Protein 1XZZ (pdb70)

Radius of gyration: 17.48 Å; Cα contacts (8 Å, |Δi|>4): 536; chains: 1; bounding box: 50×35×44 Å

InterPro domains:
  IPR000493 Inositol 1,4,5-trisphosphate receptor [PR00779] (51-74)
  IPR000493 Inositol 1,4,5-trisphosphate receptor [PR00779] (130-149)
  IPR000493 Inositol 1,4,5-trisphosphate receptor [PR00779] (235-255)
  IPR000493 Inositol 1,4,5-trisphosphate receptor [PR00779] (289-313)
  IPR000493 Inositol 1,4,5-trisphosphate receptor [PR00779] (424-449)
  IPR000493 Inositol 1,4,5-trisphosphate receptor [PR00779] (554-576)
  IPR000493 Inositol 1,4,5-trisphosphate receptor [PR00779] (586-610)
  IPR000493 Inositol 1,4,5-trisphosphate receptor [PR00779] (773-794)
  IPR000493 Inositol 1,4,5-trisphosphate receptor [PR00779] (864-889)
  IPR000699 RIH domain [PF01365] (474-670)
  IPR000699 RIH domain [PF01365] (1194-1342)
  IPR005821 Ion transport domain [PF00520] (2354-2599)
  IPR013662 RyR/IP3R Homology associated domain [PF08454] (1962-2068)
  IPR014821 Inositol 1,4,5-trisphosphate/ryanodine receptor [PF08709] (5-229)
  IPR015925 Ryanodine/Inositol 1,4,5-trisphosphate receptor [PTHR45816] (5-2732)
  IPR016093 MIR motif [PF02815] (233-432)
  IPR016093 MIR motif [PS50919] (112-166)
  IPR016093 MIR motif [PS50919] (231-287)
  IPR016093 MIR motif [PS50919] (379-435)
  IPR016093 MIR motif [SM00472] (112-166)

Secondary structure (DSSP, 8-state):
-B-BTT-EEEEEEESSS-EEEEES-SS--BEEE-GGG--SSS--S-GGGG-EEEE-PPP-HHHHHHHH-----HHHHHHHHHHHHHHHHHHHHHHHHTTTPBPBTT-EEEEEETTTTEEEEEEEEEE-SSSTTSEEEEEESS--GGG-EEEEESSTTS-TTSBPBTT-EEEEEESSS-SPEEEEEEE-SSSSS-EEEEESS---EEEEEEEE-TT-

GO terms:
  GO:0005515 protein binding (F, IPI)
  GO:0070679 inositol 1,4,5 trisphosphate binding (F, IDA)
  GO:0005220 inositol 1,4,5-trisphosphate-gated calcium channel activity (F, IDA)
  GO:0005783 endoplasmic reticulum (C, IDA)
  GO:0005789 endoplasmic reticulum membrane (C, IDA)
  GO:0042045 epithelial fluid transport (P, IDA)
  GO:0043065 positive regulation of apoptotic process (P, IDA)
  GO:0035091 phosphatidylinositol binding (F, IDA)
  GO:0042803 protein homodimerization activity (F, IDA)
  GO:0015278 intracellularly gated calcium channel activity (F, IDA)
  GO:0051289 protein homotetramerization (P, IDA)
  GO:0051480 regulation of cytosolic calcium ion concentration (P, IDA)
  GO:0007338 single fertilization (P, IDA)
  GO:0005220 inositol 1,4,5-trisphosphate-gated calcium channel activity (F, IMP)
  GO:0051209 release of sequestered calcium ion into cytosol (P, IMP)
  GO:0070059 intrinsic apoptotic signaling pathway in response to endoplasmic reticulum stress (P, IMP)
  GO:0005635 nuclear envelope (C, IDA)
  GO:0005637 nuclear inner membrane (C, IDA)
  GO:0005730 nucleolus (C, IDA)
  GO:0005737 cytoplasm (C, IDA)

CATH classification: 2.80.10.50

Structure (mmCIF, N/CA/C/O backbone):
data_1XZZ
#
_entry.id   1XZZ
#
_cell.length_a   147.300
_cell.length_b   147.300
_cell.length_c   65.000
_cell.angle_alpha   90.00
_cell.angle_beta   90.00
_cell.angle_gamma   120.00
#
_symmetry.space_group_name_H-M   'H 3 2'
#
loop_
_entity.id
_entity.type
_entity.pdbx_description
1 polymer 'Inositol 1,4,5-trisphosphate receptor type 1'
2 non-polymer GLYCEROL
3 water water
#
loop_
_atom_site.group_PDB
_atom_site.id
_atom_site.type_symbol
_atom_site.label_atom_id
_atom_site.label_alt_id
_atom_site.label_comp_id
_atom_site.label_asym_id
_atom_site.label_entity_id
_atom_site.label_seq_id
_atom_site.pdbx_PDB_ins_code
_atom_site.Cartn_x
_atom_site.Cartn_y
_atom_site.Cartn_z
_atom_site.occupancy
_atom_site.B_iso_or_equiv
_atom_site.auth_seq_id
_atom_site.auth_comp_id
_atom_site.auth_asym_id
_atom_site.auth_atom_id
_atom_site.pdbx_PDB_model_num
ATOM 1 N N . SER A 1 22 ? 145.171 47.102 3.893 1.00 44.43 7 SER A N 1
ATOM 2 C CA . SER A 1 22 ? 145.112 46.976 5.378 1.00 38.72 7 SER A CA 1
ATOM 3 C C . SER A 1 22 ? 144.860 48.360 5.968 1.00 32.76 7 SER A C 1
ATOM 4 O O . SER A 1 22 ? 145.783 49.158 6.143 1.00 25.40 7 SER A O 1
ATOM 7 N N . PHE A 1 23 ? 143.599 48.638 6.265 1.00 27.97 8 PHE A N 1
ATOM 8 C CA . PHE A 1 23 ? 143.221 49.949 6.798 1.00 23.78 8 PHE A CA 1
ATOM 9 C C . PHE A 1 23 ? 142.925 49.932 8.279 1.00 28.34 8 PHE A C 1
ATOM 10 O O . PHE A 1 23 ? 142.693 48.868 8.865 1.00 25.86 8 PHE A O 1
ATOM 18 N N . LEU A 1 24 ? 142.962 51.118 8.888 1.00 23.15 9 LEU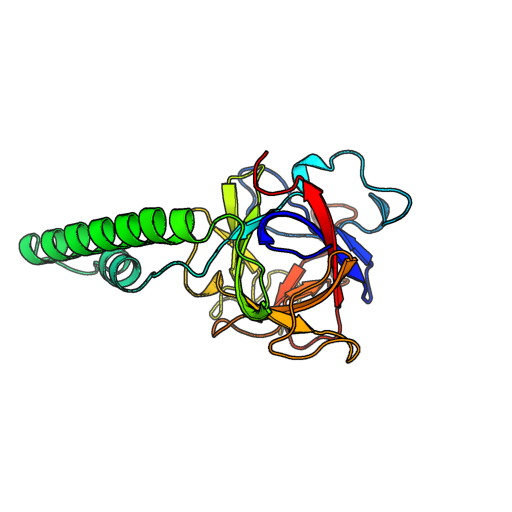 A N 1
ATOM 19 C CA . LEU A 1 24 ? 142.672 51.267 10.309 1.00 21.52 9 LEU A CA 1
ATOM 20 C C . LEU A 1 24 ? 141.165 51.520 10.471 1.00 24.94 9 LEU A C 1
ATOM 21 O O . LEU A 1 24 ? 140.583 52.298 9.726 1.00 22.46 9 LEU A O 1
ATOM 26 N N . HIS A 1 25 ? 140.553 50.867 11.456 1.00 20.42 10 HIS A N 1
ATOM 27 C CA . HIS A 1 25 ? 139.114 50.983 11.708 1.00 23.50 10 HIS A CA 1
ATOM 28 C C . HIS A 1 25 ? 138.838 51.368 13.143 1.00 20.97 10 HIS A C 1
ATOM 29 O O . HIS A 1 25 ? 139.654 51.136 14.029 1.00 23.64 10 HIS A O 1
ATOM 36 N N . ILE A 1 26 ? 137.648 51.925 13.361 1.00 22.24 11 ILE A N 1
ATOM 37 C CA . ILE A 1 26 ? 137.190 52.267 14.693 1.00 21.48 11 ILE A CA 1
ATOM 38 C C . ILE A 1 26 ? 137.066 50.894 15.362 1.00 22.52 11 ILE A C 1
ATOM 39 O O . ILE A 1 26 ? 136.501 49.964 14.776 1.00 23.26 11 ILE A O 1
ATOM 44 N N . GLY A 1 27 ? 137.627 50.770 16.557 1.00 21.91 12 GLY A N 1
ATOM 45 C CA . GLY A 1 27 ? 137.564 49.502 17.258 1.00 22.61 12 GLY A CA 1
ATOM 46 C C . GLY A 1 27 ? 138.838 48.687 17.149 1.00 27.59 12 GLY A C 1
ATOM 47 O O . GLY A 1 27 ? 139.023 47.742 17.913 1.00 25.98 12 GLY A O 1
ATOM 48 N N . ASP A 1 28 ? 139.700 49.013 16.185 1.00 23.46 13 ASP A N 1
ATOM 49 C CA . ASP A 1 28 ? 140.957 48.294 16.062 1.00 23.86 13 ASP A CA 1
ATOM 50 C C . ASP A 1 28 ? 141.797 48.648 17.287 1.00 28.59 13 ASP A C 1
ATOM 51 O O . ASP A 1 28 ? 141.634 49.725 17.884 1.00 25.38 13 ASP A O 1
ATOM 56 N N . ILE A 1 29 ? 142.674 47.722 17.672 1.00 21.67 14 ILE A N 1
ATOM 57 C CA . ILE A 1 29 ? 143.573 47.890 18.810 1.00 17.62 14 ILE A CA 1
ATOM 58 C C . ILE A 1 29 ? 145.011 47.977 18.281 1.00 25.07 14 ILE A C 1
ATOM 59 O O . ILE A 1 29 ? 145.494 47.074 17.594 1.00 28.84 14 ILE A O 1
ATOM 64 N N . CYS A 1 30 ? 145.675 49.090 18.580 1.00 25.32 15 CYS A N 1
ATOM 65 C CA . CYS A 1 30 ? 147.036 49.335 18.103 1.00 23.22 15 CYS A CA 1
ATOM 66 C C . CYS A 1 30 ? 147.953 49.881 19.173 1.00 23.08 15 CYS A C 1
ATOM 67 O O . CYS A 1 30 ? 147.530 50.177 20.282 1.00 27.18 15 CYS A O 1
ATOM 70 N N . SER A 1 31 ? 149.227 50.012 18.805 1.00 21.79 16 SER A N 1
ATOM 71 C CA . SER A 1 31 ? 150.224 50.609 19.665 1.00 26.25 16 SER A CA 1
ATOM 72 C C . SER A 1 31 ? 150.657 51.823 18.835 1.00 22.22 16 SER A C 1
ATOM 73 O O . SER A 1 31 ? 150.458 51.839 17.619 1.00 23.73 16 SER A O 1
ATOM 76 N N . LEU A 1 32 ? 151.225 52.828 19.486 1.00 20.94 17 LEU A N 1
ATOM 77 C CA . LEU A 1 32 ? 151.633 54.051 18.807 1.00 23.09 17 LEU A CA 1
ATOM 78 C C . LEU A 1 32 ? 153.125 54.252 19.007 1.00 18.95 17 LEU A C 1
ATOM 79 O O . LEU A 1 32 ? 153.581 54.530 20.111 1.00 25.10 17 LEU A O 1
ATOM 84 N N . TYR A 1 33 ? 153.873 54.139 17.919 1.00 22.60 18 TYR A N 1
ATOM 85 C CA . TYR A 1 33 ? 155.313 54.251 18.013 1.00 22.98 18 TYR A CA 1
ATOM 86 C C . TYR A 1 33 ? 155.806 55.628 17.615 1.00 23.54 18 TYR A C 1
ATOM 87 O O . TYR A 1 33 ? 155.689 56.036 16.455 1.00 25.04 18 TYR A O 1
ATOM 96 N N . ALA A 1 34 ? 156.368 56.341 18.585 1.00 21.92 19 ALA A N 1
ATOM 97 C CA . ALA A 1 34 ? 156.876 57.675 18.323 1.00 24.61 19 ALA A CA 1
ATOM 98 C C . ALA A 1 34 ? 158.231 57.642 17.658 1.00 32.25 19 ALA A C 1
ATOM 99 O O . ALA A 1 34 ? 159.096 56.830 18.006 1.00 28.46 19 ALA A O 1
ATOM 101 N N . GLU A 1 35 ? 158.397 58.516 16.675 1.00 29.39 20 GLU A N 1
ATOM 102 C CA . GLU A 1 35 ? 159.670 58.676 16.014 1.00 33.23 20 GLU A CA 1
ATOM 103 C C . GLU A 1 35 ? 159.932 60.175 16.094 1.00 30.58 20 GLU A C 1
ATOM 104 O O . GLU A 1 35 ? 159.222 60.998 15.508 1.00 31.28 20 GLU A O 1
ATOM 110 N N . GLY A 1 36 ? 160.912 60.525 16.915 1.00 37.64 21 GLY A N 1
ATOM 111 C CA . GLY A 1 36 ? 161.259 61.918 17.108 1.00 38.80 21 GLY A CA 1
ATOM 112 C C . GLY A 1 36 ? 162.644 62.003 17.708 1.00 35.79 21 GLY A C 1
ATOM 113 O O . GLY A 1 36 ? 163.510 61.204 17.366 1.00 37.98 21 GLY A O 1
ATOM 114 N N . SER A 1 37 ? 162.860 62.974 18.586 1.00 42.52 22 SER A N 1
ATOM 115 C CA . SER A 1 37 ? 164.159 63.108 19.230 1.00 48.18 22 SER A CA 1
ATOM 116 C C . SER A 1 37 ? 164.326 61.855 20.085 1.00 51.79 22 SER A C 1
ATOM 117 O O . SER A 1 37 ? 165.442 61.407 20.353 1.00 50.89 22 SER A O 1
ATOM 120 N N . THR A 1 38 ? 163.189 61.297 20.496 1.00 45.02 23 THR A N 1
ATOM 121 C CA . THR A 1 38 ? 163.133 60.074 21.291 1.00 44.22 23 THR A CA 1
ATOM 122 C C . THR A 1 38 ? 162.147 59.156 20.585 1.00 39.13 23 THR A C 1
ATOM 123 O O . THR A 1 38 ? 161.049 59.590 20.221 1.00 45.87 23 THR A O 1
ATOM 127 N N . ASN A 1 39 ? 162.540 57.903 20.369 1.00 37.11 24 ASN A N 1
ATOM 128 C CA . ASN A 1 39 ? 161.673 56.929 19.704 1.00 30.63 24 ASN A CA 1
ATOM 129 C C . ASN A 1 39 ? 161.149 55.925 20.731 1.00 37.83 24 ASN A C 1
ATOM 130 O O . ASN A 1 39 ? 161.843 55.602 21.701 1.00 42.54 24 ASN A O 1
ATOM 135 N N . GLY A 1 40 ? 159.935 55.426 20.518 1.00 28.20 25 GLY A N 1
ATOM 136 C CA . GLY A 1 40 ? 159.380 54.451 21.444 1.00 28.47 25 GLY A CA 1
ATOM 137 C C . GLY A 1 40 ? 157.865 54.432 21.464 1.00 29.82 25 GLY A C 1
ATOM 138 O O . GLY A 1 40 ? 157.223 55.336 20.935 1.00 29.20 25 GLY A O 1
ATOM 139 N N . PHE A 1 41 ? 157.287 53.400 22.066 1.00 27.36 26 PHE A N 1
ATOM 140 C CA . PHE A 1 41 ? 155.827 53.302 22.137 1.00 31.67 26 PHE A CA 1
ATOM 141 C C . PHE A 1 41 ? 155.274 54.078 23.323 1.00 33.29 26 PHE A C 1
ATOM 142 O O . PHE A 1 41 ? 155.915 54.159 24.372 1.00 31.29 26 PHE A O 1
ATOM 150 N N . ILE A 1 42 ? 154.089 54.663 23.167 1.00 27.30 27 ILE A N 1
ATOM 151 C CA . ILE A 1 42 ? 153.484 55.366 24.289 1.00 30.81 27 ILE A CA 1
ATOM 152 C C . ILE A 1 42 ? 153.074 54.291 25.276 1.00 34.05 27 ILE A C 1
ATOM 153 O O . ILE A 1 42 ? 152.510 53.263 24.890 1.00 32.53 27 ILE A O 1
ATOM 158 N N . SER A 1 43 ? 153.366 54.524 26.550 1.00 35.59 28 SER A N 1
ATOM 159 C CA . SER A 1 43 ? 153.002 53.584 27.600 1.00 28.74 28 SER A CA 1
ATOM 160 C C . SER A 1 43 ? 152.676 54.397 28.845 1.00 32.73 28 SER A C 1
ATOM 161 O O . SER A 1 43 ? 152.717 55.630 28.819 1.00 29.75 28 SER A O 1
ATOM 164 N N . THR A 1 44 ? 152.374 53.713 29.938 1.00 33.49 29 THR A N 1
ATOM 165 C CA . THR A 1 44 ? 151.997 54.397 31.166 1.00 35.99 29 THR A CA 1
ATOM 166 C C . THR A 1 44 ? 152.794 53.943 32.384 1.00 43.66 29 THR A C 1
ATOM 167 O O . THR A 1 44 ? 153.660 53.077 32.283 1.00 40.90 29 THR A O 1
ATOM 171 N N . LEU A 1 45 ? 152.476 54.526 33.538 1.00 46.56 30 LEU A N 1
ATOM 172 C CA . LEU A 1 45 ? 153.168 54.193 34.778 1.00 49.76 30 LEU A CA 1
ATOM 173 C C . LEU A 1 45 ? 152.241 53.695 35.883 1.00 51.65 30 LEU A C 1
ATOM 174 O O . LEU A 1 45 ? 152.319 54.169 37.016 1.00 55.05 30 LEU A O 1
ATOM 179 N N . GLY A 1 46 ? 151.367 52.749 35.569 1.00 54.32 31 GLY A N 1
ATOM 180 C CA . GLY A 1 46 ? 150.472 52.241 36.595 1.00 60.68 31 GLY A CA 1
ATOM 181 C C . GLY A 1 46 ? 149.020 52.639 36.421 1.00 61.43 31 GLY A C 1
ATOM 182 O O . GLY A 1 46 ? 148.688 53.488 35.590 1.00 62.75 31 GLY A O 1
ATOM 183 N N . LEU A 1 47 ? 148.154 52.026 37.222 1.00 58.55 32 LEU A N 1
ATOM 184 C CA . LEU A 1 47 ? 146.722 52.286 37.158 1.00 57.87 32 LEU A CA 1
ATOM 185 C C . LEU A 1 47 ? 146.283 53.563 37.858 1.00 54.82 32 LEU A C 1
ATOM 186 O O . LEU A 1 47 ? 145.149 54.006 37.684 1.00 57.23 32 LEU A O 1
ATOM 191 N N . VAL A 1 48 ? 147.171 54.156 38.647 1.00 53.94 33 VAL A N 1
ATOM 192 C CA . VAL A 1 48 ? 146.825 55.377 39.363 1.00 51.98 33 VAL A CA 1
ATOM 193 C C . VAL A 1 48 ? 147.511 56.604 38.776 1.00 49.60 33 VAL A C 1
ATOM 194 O O . VAL A 1 48 ? 146.913 57.676 38.666 1.00 55.75 33 VAL A O 1
ATOM 198 N N . ASP A 1 49 ? 148.772 56.436 38.404 1.00 38.75 34 ASP A N 1
ATOM 199 C CA . ASP A 1 49 ? 149.563 57.512 37.819 1.00 43.32 34 ASP A CA 1
ATOM 200 C C . ASP A 1 49 ? 148.996 57.834 36.432 1.00 43.39 34 ASP A C 1
ATOM 201 O O . ASP A 1 49 ? 148.939 56.961 35.568 1.00 45.19 34 ASP A O 1
ATOM 206 N N . ASP A 1 50 ? 148.584 59.082 36.224 1.00 40.64 35 ASP A N 1
ATOM 207 C CA . ASP A 1 50 ? 147.996 59.483 34.945 1.00 44.65 35 ASP A CA 1
ATOM 208 C C . ASP A 1 50 ? 148.970 60.006 33.888 1.00 43.12 35 ASP A C 1
ATOM 209 O O . ASP A 1 50 ? 148.538 60.555 32.869 1.00 37.22 35 ASP A O 1
ATOM 214 N N . ARG A 1 51 ? 150.267 59.825 34.118 1.00 36.90 36 ARG A N 1
ATOM 215 C CA . ARG A 1 51 ? 151.291 60.294 33.185 1.00 34.52 36 ARG A CA 1
ATOM 216 C C . ARG A 1 51 ? 151.533 59.350 32.013 1.00 33.98 36 ARG A C 1
ATOM 217 O O . ARG A 1 51 ? 151.502 58.125 32.161 1.00 31.13 36 ARG A O 1
ATOM 225 N N . CYS A 1 52 ? 151.771 59.933 30.843 1.00 32.62 37 CYS A N 1
ATOM 226 C CA . CYS A 1 52 ? 152.052 59.150 29.650 1.00 30.53 37 CYS A CA 1
ATOM 227 C C . CYS A 1 52 ? 153.500 59.371 29.283 1.00 26.09 37 CYS A C 1
ATOM 228 O O . CYS A 1 52 ? 153.996 60.493 29.354 1.00 29.16 37 CYS A O 1
ATOM 231 N N . VAL A 1 53 ? 154.166 58.300 28.881 1.00 28.88 38 VAL A N 1
ATOM 232 C CA . VAL A 1 53 ? 155.576 58.380 28.535 1.00 31.26 38 VAL A CA 1
ATOM 233 C C . VAL A 1 53 ? 155.932 57.488 27.359 1.00 28.21 38 VAL A C 1
ATOM 234 O O . VAL A 1 53 ? 155.105 56.742 26.842 1.00 31.56 38 VAL A O 1
ATOM 238 N N . VAL A 1 54 ? 157.195 57.589 26.964 1.00 30.03 39 VAL A N 1
ATOM 239 C CA . VAL A 1 54 ? 157.769 56.757 25.930 1.00 25.19 39 VAL A CA 1
ATOM 240 C C . VAL A 1 54 ? 159.093 56.298 26.546 1.00 30.40 39 VAL A C 1
ATOM 241 O O . VAL A 1 54 ? 159.816 57.107 27.113 1.00 29.50 39 VAL A O 1
ATOM 245 N N . GLN A 1 55 ? 159.368 54.999 26.482 1.00 37.19 40 GLN A N 1
ATOM 246 C CA . GLN A 1 55 ? 160.616 54.438 27.011 1.00 38.86 40 GLN A CA 1
ATOM 247 C C . GLN A 1 55 ? 161.428 53.942 25.820 1.00 31.53 40 GLN A C 1
ATOM 248 O O . GLN A 1 55 ? 161.215 52.833 25.336 1.00 41.24 40 GLN A O 1
ATOM 254 N N . PRO A 1 56 ? 162.374 54.759 25.331 1.00 35.35 41 PRO A N 1
ATOM 255 C CA . PRO A 1 56 ? 163.197 54.376 24.179 1.00 38.69 41 PRO A CA 1
ATOM 256 C C . PRO A 1 56 ? 163.969 53.056 24.271 1.00 44.15 41 PRO A C 1
ATOM 257 O O . PRO A 1 56 ? 164.032 52.300 23.297 1.00 47.84 41 PRO A O 1
ATOM 261 N N . GLU A 1 57 ? 164.541 52.771 25.434 1.00 46.76 42 GLU A N 1
ATOM 262 C CA . GLU A 1 57 ? 165.313 51.544 25.617 1.00 52.88 42 GLU A CA 1
ATOM 263 C C . GLU A 1 57 ? 164.455 50.304 25.861 1.00 54.91 42 GLU A C 1
ATOM 264 O O . GLU A 1 57 ? 164.920 49.175 25.687 1.00 54.50 42 GLU A O 1
ATOM 270 N N . ALA A 1 58 ? 163.205 50.513 26.259 1.00 54.46 43 ALA A N 1
ATOM 271 C CA . ALA A 1 58 ? 162.295 49.407 26.528 1.00 52.18 43 ALA A CA 1
ATOM 272 C C . ALA A 1 58 ? 162.059 48.568 25.275 1.00 54.77 43 ALA A C 1
ATOM 273 O O . ALA A 1 58 ? 161.796 47.364 25.359 1.00 53.03 43 ALA A O 1
ATOM 275 N N . GLY A 1 59 ? 162.153 49.209 24.114 1.00 49.14 44 GLY A N 1
ATOM 276 C CA . GLY A 1 59 ? 161.944 48.498 22.867 1.00 46.44 44 GLY A CA 1
ATOM 277 C C . GLY A 1 59 ? 161.610 49.397 21.691 1.00 47.65 44 GLY A C 1
ATOM 278 O O . GLY A 1 59 ? 161.329 50.583 21.854 1.00 43.81 44 GLY A O 1
ATOM 279 N N . ASP A 1 60 ? 161.652 48.821 20.496 1.00 50.41 45 ASP A N 1
ATOM 280 C CA . ASP A 1 60 ? 161.343 49.557 19.281 1.00 46.93 45 ASP A CA 1
ATOM 281 C C . ASP A 1 60 ? 160.502 48.699 18.347 1.00 46.08 45 ASP A C 1
ATOM 282 O O . ASP A 1 60 ? 159.942 47.678 18.761 1.00 44.66 45 ASP A O 1
ATOM 287 N N . LEU A 1 61 ? 160.406 49.117 17.088 1.00 46.48 46 LEU A N 1
ATOM 288 C CA . LEU A 1 61 ? 159.614 48.394 16.104 1.00 43.94 46 LEU A CA 1
ATOM 289 C C . LEU A 1 61 ? 160.073 46.959 15.875 1.00 47.09 46 LEU A C 1
ATOM 290 O O . LEU A 1 61 ? 159.247 46.055 15.745 1.00 48.56 46 LEU A O 1
ATOM 295 N N . ASN A 1 62 ? 161.385 46.748 15.827 1.00 48.05 47 ASN A N 1
ATOM 296 C CA . ASN A 1 62 ? 161.920 45.411 15.595 1.00 49.89 47 ASN A CA 1
ATOM 297 C C . ASN A 1 62 ? 162.062 44.629 16.892 1.00 51.43 47 ASN A C 1
ATOM 298 O O . ASN A 1 62 ? 162.072 43.395 16.886 1.00 49.58 47 ASN A O 1
ATOM 303 N N . ASN A 1 63 ? 162.162 45.357 17.998 1.00 48.14 48 ASN A N 1
ATOM 304 C CA . ASN A 1 63 ? 162.333 44.753 19.314 1.00 53.58 48 ASN A CA 1
ATOM 305 C C . ASN A 1 63 ? 161.340 45.366 20.306 1.00 48.85 48 ASN A C 1
ATOM 306 O O . ASN A 1 63 ? 161.724 46.144 21.180 1.00 53.43 48 ASN A O 1
ATOM 311 N N . PRO A 1 64 ? 160.050 45.018 20.184 1.00 52.10 49 PRO A N 1
ATOM 312 C CA . PRO A 1 64 ? 159.004 45.541 21.074 1.00 55.01 49 PRO A CA 1
ATOM 313 C C . PRO A 1 64 ? 159.239 45.263 22.565 1.00 57.33 49 PRO A C 1
ATOM 314 O O . PRO A 1 64 ? 159.769 44.213 22.934 1.00 57.67 49 PRO A O 1
ATOM 318 N N . PRO A 1 65 ? 158.841 46.209 23.438 1.00 58.61 50 PRO A N 1
ATOM 319 C CA . PRO A 1 65 ? 159.003 46.090 24.893 1.00 54.02 50 PRO A CA 1
ATOM 320 C C . PRO A 1 65 ? 158.339 44.856 25.490 1.00 54.55 50 PRO A C 1
ATOM 321 O O . PRO A 1 65 ? 157.418 44.285 24.904 1.00 44.32 50 PRO A O 1
ATOM 325 N N . LYS A 1 66 ? 158.813 44.456 26.666 1.00 51.51 51 LYS A N 1
ATOM 326 C CA . LYS A 1 66 ? 158.277 43.283 27.341 1.00 53.05 51 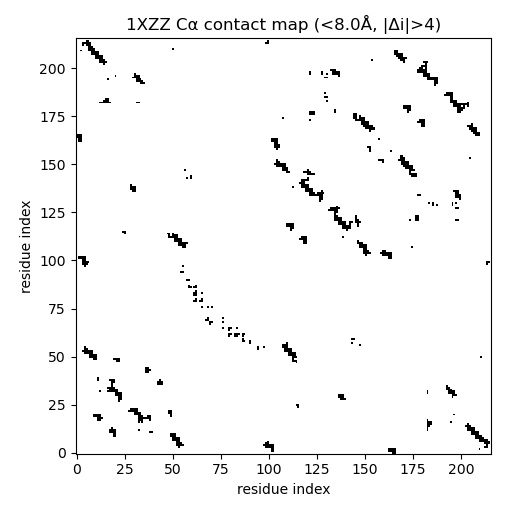LYS A CA 1
ATOM 327 C C . LYS A 1 66 ? 156.817 43.460 27.756 1.00 50.28 51 LYS A C 1
ATOM 328 O O . LYS A 1 66 ? 155.989 42.584 27.509 1.00 56.17 51 LYS A O 1
ATOM 334 N N . LYS A 1 67 ? 156.496 44.589 28.379 1.00 52.99 52 LYS A N 1
ATOM 335 C CA . LYS A 1 67 ? 155.121 44.839 28.808 1.00 49.75 52 LYS A CA 1
ATOM 336 C C . LYS A 1 67 ? 154.307 45.511 27.698 1.00 42.35 52 LYS A C 1
ATOM 337 O O . LYS A 1 67 ? 153.886 46.662 27.838 1.00 42.60 52 LYS A O 1
ATOM 343 N N . PHE A 1 68 ? 154.065 44.787 26.608 1.00 40.35 53 PHE A N 1
ATOM 344 C CA . PHE A 1 68 ? 153.324 45.357 25.490 1.00 40.00 53 PHE A CA 1
ATOM 345 C C . PHE A 1 68 ? 151.847 45.550 25.788 1.00 41.75 53 PHE A C 1
ATOM 346 O O . PHE A 1 68 ? 151.166 46.328 25.120 1.00 34.41 53 PHE A O 1
ATOM 354 N N . ARG A 1 69 ? 151.342 44.845 26.794 1.00 37.33 54 ARG A N 1
ATOM 355 C CA . ARG A 1 69 ? 149.942 44.977 27.157 1.00 40.18 54 ARG A CA 1
ATOM 356 C C . ARG A 1 69 ? 149.675 46.447 27.489 1.00 31.77 54 ARG A C 1
ATOM 357 O O . ARG A 1 69 ? 148.588 46.968 27.242 1.00 37.93 54 ARG A O 1
ATOM 365 N N . ASP A 1 70 ? 150.696 47.109 28.021 1.00 36.24 55 ASP A N 1
ATOM 366 C CA . ASP A 1 70 ? 150.619 48.504 28.438 1.00 32.85 55 ASP A CA 1
ATOM 367 C C . ASP A 1 70 ? 150.728 49.541 27.310 1.00 33.58 55 ASP A C 1
ATOM 368 O O . ASP A 1 70 ? 150.583 50.737 27.551 1.00 32.76 55 ASP A O 1
ATOM 373 N N . CYS A 1 71 ? 150.997 49.082 26.096 1.00 31.75 56 CYS A N 1
ATOM 374 C CA . CYS A 1 71 ? 151.143 49.983 24.955 1.00 31.70 56 CYS A CA 1
ATOM 375 C C . CYS A 1 71 ? 149.941 49.922 24.040 1.00 36.30 56 CYS A C 1
ATOM 376 O O . CYS A 1 71 ? 149.953 50.515 22.962 1.00 28.86 56 CYS A O 1
ATOM 379 N N . LEU A 1 72 ? 148.907 49.207 24.463 1.00 32.11 57 LEU A N 1
ATOM 380 C CA . LEU A 1 72 ? 147.723 49.042 23.631 1.00 26.16 57 LEU A CA 1
ATOM 381 C C . LEU A 1 72 ? 146.638 50.099 23.775 1.00 26.92 57 LEU A C 1
ATOM 382 O O . LEU A 1 72 ? 146.223 50.446 24.883 1.00 24.57 57 LEU A O 1
ATOM 387 N N . PHE A 1 73 ? 146.180 50.595 22.625 1.00 22.50 58 PHE A N 1
ATOM 388 C CA . PHE A 1 73 ? 145.127 51.605 22.567 1.00 23.75 58 PHE A CA 1
ATOM 389 C C . PHE A 1 73 ? 144.046 51.156 21.619 1.00 23.71 58 PHE A C 1
ATOM 390 O O . PHE A 1 73 ? 144.319 50.482 20.633 1.00 26.63 58 PHE A O 1
ATOM 398 N N . LYS A 1 74 ? 142.805 51.517 21.917 1.00 22.89 59 LYS A N 1
ATOM 399 C CA . LYS A 1 74 ? 141.733 51.182 21.010 1.00 23.83 59 LYS A CA 1
ATOM 400 C C . LYS A 1 74 ? 141.341 52.497 20.349 1.00 21.41 59 LYS A C 1
ATOM 401 O O . LYS A 1 74 ? 141.296 53.539 21.011 1.00 22.17 59 LYS A O 1
ATOM 407 N N . LEU A 1 75 ? 141.109 52.439 19.045 1.00 23.19 60 LEU A N 1
ATOM 408 C CA . LEU A 1 75 ? 140.689 53.607 18.273 1.00 25.02 60 LEU A CA 1
ATOM 409 C C . LEU A 1 75 ? 139.194 53.777 18.494 1.00 24.75 60 LEU A C 1
ATOM 410 O O . LEU A 1 75 ? 138.410 52.866 18.209 1.00 25.54 60 LEU A O 1
ATOM 415 N N . CYS A 1 76 ? 138.798 54.946 18.988 1.00 21.79 61 CYS A N 1
ATOM 416 C CA . CYS A 1 76 ? 137.398 55.229 19.281 1.00 21.70 61 CYS A CA 1
ATOM 417 C C . CYS A 1 76 ? 136.916 56.472 18.563 1.00 21.80 61 CYS A C 1
ATOM 418 O O . CYS A 1 76 ? 137.723 57.294 18.143 1.00 20.58 61 CYS A O 1
ATOM 421 N N . PRO A 1 77 ? 135.587 56.623 18.431 1.00 22.27 62 PRO A N 1
ATOM 422 C CA . PRO A 1 77 ? 134.992 57.783 17.764 1.00 25.21 62 PRO A CA 1
ATOM 423 C C . PRO A 1 77 ? 135.051 58.987 18.689 1.00 18.76 62 PRO A C 1
ATOM 424 O O . PRO A 1 77 ? 135.547 58.913 19.818 1.00 19.98 62 PRO A O 1
ATOM 428 N N . MET A 1 78 ? 134.533 60.101 18.199 1.00 17.55 63 MET A N 1
ATOM 429 C CA . MET A 1 78 ? 134.495 61.331 18.964 1.00 20.53 63 MET A CA 1
ATOM 430 C C . MET A 1 78 ? 133.268 61.294 19.884 1.00 22.09 63 MET A C 1
ATOM 431 O O . MET A 1 78 ? 132.133 61.250 19.396 1.00 22.42 63 MET A O 1
ATOM 436 N N . ASN A 1 79 ? 133.489 61.296 21.201 1.00 22.73 64 ASN A N 1
ATOM 437 C CA . ASN A 1 79 ? 132.362 61.296 22.150 1.00 22.31 64 ASN A CA 1
ATOM 438 C C . ASN A 1 79 ? 131.795 62.687 22.299 1.00 25.11 64 ASN A C 1
ATOM 439 O O . ASN A 1 79 ? 132.527 63.655 22.206 1.00 25.72 64 ASN A O 1
ATOM 444 N N . ARG A 1 80 ? 130.484 62.776 22.514 1.00 25.88 65 ARG A N 1
ATOM 445 C CA . ARG A 1 80 ? 129.835 64.062 22.788 1.00 22.72 65 ARG A CA 1
ATOM 446 C C . ARG A 1 80 ? 130.151 64.314 24.251 1.00 28.82 65 ARG A C 1
ATOM 447 O O . ARG A 1 80 ? 130.138 63.371 25.049 1.00 27.09 65 ARG A O 1
ATOM 455 N N . TYR A 1 81 ? 130.425 65.568 24.615 1.00 21.58 66 TYR A N 1
ATOM 456 C CA . TYR A 1 81 ? 130.724 65.896 26.009 1.00 29.05 66 TYR A CA 1
ATOM 457 C C . TYR A 1 81 ? 129.968 67.113 26.538 1.00 28.35 66 TYR A C 1
ATOM 458 O O . TYR A 1 81 ? 130.060 67.434 27.724 1.00 31.41 66 TYR A O 1
ATOM 467 N N . SER A 1 82 ? 129.207 67.772 25.668 1.00 24.00 67 SER A N 1
ATOM 468 C CA . SER A 1 82 ? 128.476 68.982 26.041 1.00 27.46 67 SER A CA 1
ATOM 469 C C . SER A 1 82 ? 127.589 68.871 27.278 1.00 30.62 67 SER A C 1
ATOM 470 O O . SER A 1 82 ? 127.710 69.675 28.208 1.00 30.88 67 SER A O 1
ATOM 473 N N . ALA A 1 83 ? 126.694 67.890 27.283 1.00 29.28 68 ALA A N 1
ATOM 474 C CA . ALA A 1 83 ? 125.789 67.695 28.416 1.00 27.60 68 ALA A CA 1
ATOM 475 C C . ALA A 1 83 ? 126.559 67.257 29.656 1.00 32.91 68 ALA A C 1
ATOM 476 O O . ALA A 1 83 ? 126.251 67.675 30.772 1.00 35.24 68 ALA A O 1
ATOM 478 N N . GLN A 1 84 ? 127.562 66.409 29.469 1.00 31.09 69 GLN A N 1
ATOM 479 C CA . GLN A 1 84 ? 128.352 65.942 30.609 1.00 33.23 69 GLN A CA 1
ATOM 480 C C . GLN A 1 84 ? 129.080 67.107 31.252 1.00 31.52 69 GLN A C 1
ATOM 481 O O . GLN A 1 84 ? 129.079 67.255 32.478 1.00 36.64 69 GLN A O 1
ATOM 487 N N . LYS A 1 85 ? 129.674 67.959 30.427 1.00 34.20 70 LYS A N 1
ATOM 488 C CA . LYS A 1 85 ? 130.402 69.112 30.941 1.00 36.53 70 LYS A CA 1
ATOM 489 C C . LYS A 1 85 ? 129.482 70.054 31.725 1.00 37.48 70 LYS A C 1
ATOM 490 O O . LYS A 1 85 ? 129.859 70.570 32.781 1.00 36.80 70 LYS A O 1
ATOM 496 N N . GLN A 1 86 ? 128.278 70.275 31.210 1.00 34.10 71 GLN A N 1
ATOM 497 C CA . GLN A 1 86 ? 127.328 71.161 31.874 1.00 40.24 71 GLN A CA 1
ATOM 498 C C . GLN A 1 86 ? 126.973 70.611 33.261 1.00 35.57 71 GLN A C 1
ATOM 499 O O . GLN A 1 86 ? 126.837 71.362 34.236 1.00 39.38 71 GLN A O 1
ATOM 505 N N . PHE A 1 87 ? 126.832 69.293 33.340 1.00 34.59 72 PHE A N 1
ATOM 506 C CA . PHE A 1 87 ? 126.502 68.615 34.585 1.00 36.17 72 PHE A CA 1
ATOM 507 C C . PHE A 1 87 ? 127.692 68.610 35.548 1.00 47.89 72 PHE A C 1
ATOM 508 O O . PHE A 1 87 ? 127.538 68.926 36.728 1.00 42.97 72 PHE A O 1
ATOM 516 N N . TRP A 1 88 ? 128.873 68.2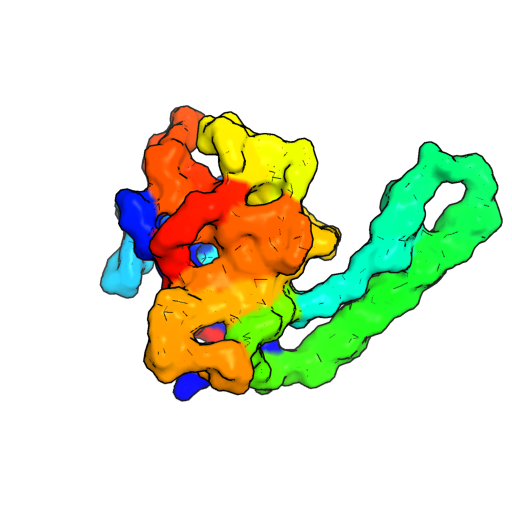43 35.054 1.00 45.94 73 TRP A N 1
ATOM 517 C CA . TRP A 1 88 ? 130.057 68.225 35.912 1.00 49.27 73 TRP A CA 1
ATOM 518 C C . TRP A 1 88 ? 130.207 69.604 36.532 1.00 46.90 73 TRP A C 1
ATOM 519 O O . TRP A 1 88 ? 130.524 69.743 37.713 1.00 52.24 73 TRP A O 1
ATOM 530 N N . LYS A 1 89 ? 129.970 70.617 35.709 1.00 43.72 74 LYS A N 1
ATOM 531 C CA . LYS A 1 89 ? 130.067 72.016 36.102 1.00 48.43 74 LYS A CA 1
ATOM 532 C C . LYS A 1 89 ? 129.110 72.349 37.250 1.00 52.15 74 LYS A C 1
ATOM 533 O O . LYS A 1 89 ? 129.367 73.257 38.039 1.00 54.23 74 LYS A O 1
ATOM 539 N N . ALA A 1 90 ? 128.008 71.610 37.341 1.00 50.87 75 ALA A N 1
ATOM 540 C CA . ALA A 1 90 ? 127.022 71.840 38.395 1.00 48.59 75 ALA A CA 1
ATOM 541 C C . ALA A 1 90 ? 126.903 70.646 39.339 1.00 52.09 75 ALA A C 1
ATOM 542 O O . ALA A 1 90 ? 127.902 70.102 39.810 1.00 51.73 75 ALA A O 1
ATOM 544 N N . SER A 1 97 ? 129.029 75.792 42.126 1.00 76.73 82 SER A N 1
ATOM 545 C CA . SER A 1 97 ? 128.273 75.245 41.005 1.00 74.72 82 SER A CA 1
ATOM 546 C C . SER A 1 97 ? 126.823 75.725 41.027 1.00 74.95 82 SER A C 1
ATOM 547 O O . SER A 1 97 ? 126.542 76.878 40.695 1.00 76.93 82 SER A O 1
ATOM 550 N N . THR A 1 98 ? 125.905 74.841 41.413 1.00 71.01 83 THR A N 1
ATOM 551 C CA . THR A 1 98 ? 124.487 75.190 41.475 1.00 68.31 83 THR A CA 1
ATOM 552 C C . THR A 1 98 ? 123.844 74.807 42.808 1.00 67.43 83 THR A C 1
ATOM 553 O O . THR A 1 98 ? 124.341 73.944 43.535 1.00 66.11 83 THR A O 1
ATOM 557 N N . THR A 1 99 ? 122.730 75.460 43.115 1.00 64.00 84 THR A N 1
ATOM 558 C CA . THR A 1 99 ? 121.995 75.210 44.346 1.00 66.41 84 THR A CA 1
ATOM 559 C C . THR A 1 99 ? 120.657 74.558 44.020 1.00 65.48 84 THR A C 1
ATOM 560 O O . THR A 1 99 ? 120.094 73.830 44.837 1.00 67.16 84 THR A O 1
ATOM 564 N N . ASP A 1 100 ? 120.164 74.821 42.814 1.00 60.85 85 ASP A N 1
ATOM 565 C CA . ASP A 1 100 ? 118.889 74.281 42.362 1.00 57.60 85 ASP A CA 1
ATOM 566 C C . ASP A 1 100 ? 118.974 72.779 42.117 1.00 54.59 85 ASP A C 1
ATOM 567 O O . ASP A 1 100 ? 119.668 72.333 41.203 1.00 55.19 85 ASP A O 1
ATOM 572 N N . ALA A 1 101 ? 118.258 72.002 42.921 1.00 50.77 86 ALA A N 1
ATOM 573 C CA . ALA A 1 101 ? 118.262 70.550 42.770 1.00 51.61 86 ALA A CA 1
ATOM 574 C C . ALA A 1 101 ? 117.491 70.133 41.522 1.00 52.07 86 ALA A C 1
ATOM 575 O O . ALA A 1 101 ? 117.836 69.145 40.874 1.00 56.90 86 ALA A O 1
ATOM 577 N N . VAL A 1 102 ? 116.449 70.886 41.186 1.00 51.65 87 VAL A N 1
ATOM 578 C CA . VAL A 1 102 ? 115.642 70.582 40.007 1.00 56.09 87 VAL A CA 1
ATOM 579 C C . VAL A 1 102 ? 116.484 70.712 38.737 1.00 56.85 87 VAL A C 1
ATOM 580 O O . VAL A 1 102 ? 116.391 69.887 37.828 1.00 59.55 87 VAL A O 1
ATOM 584 N N . LEU A 1 103 ? 117.301 71.758 38.680 1.00 53.04 88 LEU A N 1
ATOM 585 C CA . LEU A 1 103 ? 118.168 71.987 37.533 1.00 52.29 88 LEU A CA 1
ATOM 586 C C . LEU A 1 103 ? 119.218 70.886 37.459 1.00 52.00 88 LEU A C 1
ATOM 587 O O . LEU A 1 103 ? 119.427 70.282 36.405 1.00 51.31 88 LEU A O 1
ATOM 592 N N . LEU A 1 104 ? 119.868 70.616 38.586 1.00 44.48 89 LEU A N 1
ATOM 593 C CA . LEU A 1 104 ? 120.909 69.597 38.628 1.00 44.61 89 LEU A CA 1
ATOM 594 C C . LEU A 1 104 ? 120.408 68.239 38.159 1.00 43.33 89 LEU A C 1
ATOM 595 O O . LEU A 1 104 ? 121.168 67.455 37.582 1.00 39.58 89 LEU A O 1
ATOM 600 N N . ASN A 1 105 ? 119.132 67.957 38.403 1.00 43.94 90 ASN A N 1
ATOM 601 C CA . ASN A 1 105 ? 118.565 66.681 37.989 1.00 45.15 90 ASN A CA 1
ATOM 602 C C . ASN A 1 105 ? 118.260 66.674 36.502 1.00 45.14 90 ASN A C 1
ATOM 603 O O . ASN A 1 105 ? 118.286 65.622 35.865 1.00 41.72 90 ASN A O 1
ATOM 608 N N . LYS A 1 106 ? 117.965 67.846 35.951 1.00 42.36 91 LYS A N 1
ATOM 609 C CA . LYS A 1 106 ? 117.686 67.950 34.525 1.00 46.43 91 LYS A CA 1
ATOM 610 C C . LYS A 1 106 ? 119.005 67.754 33.783 1.00 43.56 91 LYS A C 1
ATOM 611 O O . LYS A 1 106 ? 119.059 67.095 32.746 1.00 38.22 91 LYS A O 1
ATOM 617 N N . LEU A 1 107 ? 120.065 68.328 34.337 1.00 37.90 92 LEU A N 1
ATOM 618 C CA . LEU A 1 107 ? 121.387 68.219 33.745 1.00 42.32 92 LEU A CA 1
ATOM 619 C C . LEU A 1 107 ? 121.917 66.804 33.886 1.00 41.56 92 LEU A C 1
ATOM 620 O O . LEU A 1 107 ? 122.609 66.307 33.002 1.00 37.33 92 LEU A O 1
ATOM 625 N N . HIS A 1 108 ? 121.592 66.152 34.997 1.00 33.68 93 HIS A N 1
ATOM 626 C CA . HIS A 1 108 ? 122.056 64.794 35.222 1.00 37.43 93 HIS A CA 1
ATOM 627 C C . HIS A 1 108 ? 121.434 63.894 34.171 1.00 45.30 93 HIS A C 1
ATOM 628 O O . HIS A 1 108 ? 122.105 63.048 33.572 1.00 47.42 93 HIS A O 1
ATOM 635 N N . HIS A 1 109 ? 120.139 64.088 33.953 1.00 43.05 94 HIS A N 1
ATOM 636 C CA . HIS A 1 109 ? 119.403 63.307 32.975 1.00 46.21 94 HIS A CA 1
ATOM 637 C C . HIS A 1 109 ? 119.991 63.518 31.578 1.00 45.45 94 HIS A C 1
ATOM 638 O O . HIS A 1 109 ? 120.238 62.554 30.851 1.00 42.12 94 HIS A O 1
ATOM 645 N N . ALA A 1 110 ? 120.209 64.779 31.215 1.00 40.18 95 ALA A N 1
ATOM 646 C CA . ALA A 1 110 ? 120.765 65.126 29.909 1.00 36.06 95 ALA A CA 1
ATOM 647 C C . ALA A 1 110 ? 122.133 64.487 29.688 1.00 36.17 95 ALA A C 1
ATOM 648 O O . ALA A 1 110 ? 122.444 64.036 28.584 1.00 34.77 95 ALA A O 1
ATOM 650 N N . ALA A 1 111 ? 122.955 64.455 30.731 1.00 34.82 96 ALA A N 1
ATOM 651 C CA . ALA A 1 111 ? 124.276 63.853 30.608 1.00 35.34 96 ALA A CA 1
ATOM 652 C C . ALA A 1 111 ? 124.147 62.348 30.400 1.00 38.86 96 ALA A C 1
ATOM 653 O O . ALA A 1 111 ? 124.960 61.736 29.708 1.00 33.79 96 ALA A O 1
ATOM 655 N N . ASP A 1 112 ? 123.124 61.742 31.000 1.00 38.28 97 ASP A N 1
ATOM 656 C CA . ASP A 1 112 ? 122.932 60.304 30.849 1.00 36.28 97 ASP A CA 1
ATOM 657 C C . ASP A 1 112 ? 122.466 59.977 29.443 1.00 28.14 97 ASP A C 1
ATOM 658 O O . ASP A 1 112 ? 122.872 58.966 28.870 1.00 40.48 97 ASP A O 1
ATOM 663 N N . LEU A 1 113 ? 121.608 60.828 28.889 1.00 31.22 98 LEU A N 1
ATOM 664 C CA . LEU A 1 113 ? 121.113 60.619 27.538 1.00 33.74 98 LEU A CA 1
ATOM 665 C C . LEU A 1 113 ? 122.279 60.767 26.572 1.00 35.85 98 LEU A C 1
ATOM 666 O O . LEU A 1 113 ? 122.353 60.067 25.562 1.00 36.61 98 LEU A O 1
ATOM 671 N N . GLU A 1 114 ? 123.186 61.683 26.897 1.00 31.06 99 GLU A N 1
ATOM 672 C CA . GLU A 1 114 ? 124.351 61.922 26.049 1.00 32.57 99 GLU A CA 1
ATOM 673 C C . GLU A 1 114 ? 125.294 60.726 26.086 1.00 32.51 99 GLU A C 1
ATOM 674 O O . GLU A 1 114 ? 125.777 60.267 25.045 1.00 30.39 99 GLU A O 1
ATOM 680 N N . LYS A 1 115 ? 125.555 60.205 27.280 1.00 29.87 100 LYS A N 1
ATOM 681 C CA . LYS A 1 115 ? 126.439 59.058 27.383 1.00 33.47 100 LYS A CA 1
ATOM 682 C C . LYS A 1 115 ? 125.825 57.874 26.661 1.00 30.77 100 LYS A C 1
ATOM 683 O O . LYS A 1 115 ? 126.534 57.080 26.049 1.00 28.70 100 LYS A O 1
ATOM 689 N N . LYS A 1 116 ? 124.501 57.762 26.723 1.00 32.22 101 LYS A N 1
ATOM 690 C CA . LYS A 1 116 ? 123.807 56.663 26.063 1.00 33.10 101 LYS A CA 1
ATOM 691 C C . LYS A 1 116 ? 123.917 56.802 24.545 1.00 31.38 101 LYS A C 1
ATOM 692 O O . LYS A 1 116 ? 124.062 55.808 23.829 1.00 32.49 101 LYS A O 1
ATOM 698 N N . GLN A 1 117 ? 123.839 58.036 24.058 1.00 30.77 102 GLN A N 1
ATOM 699 C CA . GLN A 1 117 ? 123.944 58.268 22.631 1.00 31.22 102 GLN A CA 1
ATOM 700 C C . GLN A 1 117 ? 125.356 57.908 22.159 1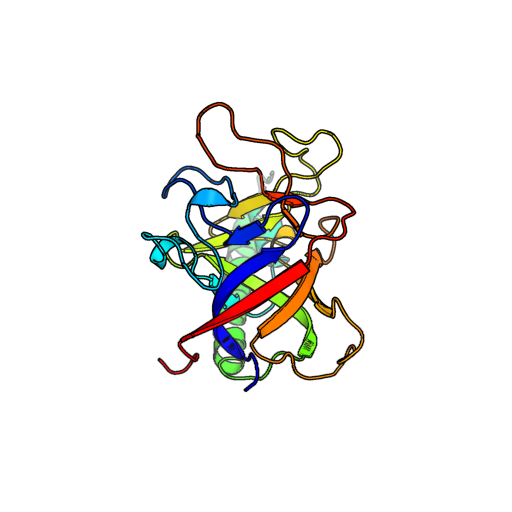.00 25.65 102 GLN A C 1
ATOM 701 O O . GLN A 1 117 ? 125.519 57.372 21.065 1.00 27.99 102 GLN A O 1
ATOM 707 N N . ASN A 1 118 ? 126.371 58.195 22.971 1.00 25.55 103 ASN A N 1
ATOM 708 C CA . ASN A 1 118 ? 127.742 57.858 22.571 1.00 26.88 103 ASN A CA 1
ATOM 709 C C . ASN A 1 118 ? 127.858 56.344 22.442 1.00 26.53 103 ASN A C 1
ATOM 710 O O . ASN A 1 118 ? 128.412 55.825 21.473 1.00 26.40 103 ASN A O 1
ATOM 715 N N . GLU A 1 119 ? 127.312 55.641 23.432 1.00 28.26 104 GLU A N 1
ATOM 716 C CA . GLU A 1 119 ? 127.347 54.191 23.449 1.00 32.08 104 GLU A CA 1
ATOM 717 C C . GLU A 1 119 ? 126.698 53.618 22.204 1.00 24.80 104 GLU A C 1
ATOM 718 O O . GLU A 1 119 ? 127.275 52.765 21.528 1.00 30.11 104 GLU A O 1
ATOM 724 N N . THR A 1 120 ? 125.505 54.104 21.890 1.00 25.35 105 THR A N 1
ATOM 725 C CA . THR A 1 120 ? 124.770 53.639 20.725 1.00 25.28 105 THR A CA 1
ATOM 726 C C . THR A 1 120 ? 125.476 53.943 19.415 1.00 26.91 105 THR A C 1
ATOM 727 O O . THR A 1 120 ? 125.663 53.061 18.574 1.00 27.53 105 THR A O 1
ATOM 731 N N . GLU A 1 121 ? 125.835 55.207 19.229 1.00 26.35 106 GLU A N 1
ATOM 732 C CA . GLU A 1 121 ? 126.502 55.616 18.000 1.00 29.00 106 GLU A CA 1
ATOM 733 C C . GLU A 1 121 ? 127.874 54.997 17.852 1.00 24.06 106 GLU A C 1
ATOM 734 O O . GLU A 1 121 ? 128.258 54.604 16.750 1.00 25.26 106 GLU A O 1
ATOM 740 N N . ASN A 1 122 ? 128.624 54.893 18.943 1.00 26.57 107 ASN A N 1
ATOM 741 C CA . ASN A 1 122 ? 129.948 54.289 18.829 1.00 30.82 107 ASN A CA 1
ATOM 742 C C . ASN A 1 122 ? 129.844 52.824 18.420 1.00 30.85 107 ASN A C 1
ATOM 743 O O . ASN A 1 122 ? 130.722 52.298 17.744 1.00 29.25 107 ASN A O 1
ATOM 748 N N . ARG A 1 123 ? 128.764 52.154 18.809 1.00 28.27 108 ARG A N 1
ATOM 749 C CA . ARG A 1 123 ? 128.602 50.761 18.424 1.00 30.74 108 ARG A CA 1
ATOM 750 C C . ARG A 1 123 ? 128.362 50.656 16.917 1.00 27.69 108 ARG A C 1
ATOM 751 O O . ARG A 1 123 ? 128.876 49.755 16.253 1.00 26.67 108 ARG A O 1
ATOM 759 N N . LYS A 1 124 ? 127.588 51.590 16.373 1.00 22.34 109 LYS A N 1
ATOM 760 C CA . LYS A 1 124 ? 127.302 51.602 14.948 1.00 22.28 109 LYS A CA 1
ATOM 761 C C . LYS A 1 124 ? 128.569 51.868 14.156 1.00 24.64 109 LYS A C 1
ATOM 762 O O . LYS A 1 124 ? 128.706 51.433 13.015 1.00 25.28 109 LYS A O 1
ATOM 768 N N . LEU A 1 125 ? 129.510 52.574 14.775 1.00 24.29 110 LEU A N 1
ATOM 769 C CA . LEU A 1 125 ? 130.757 52.895 14.080 1.00 22.66 110 LEU A CA 1
ATOM 770 C C . LEU A 1 125 ? 131.835 51.824 14.117 1.00 24.02 110 LEU A C 1
ATOM 771 O O . LEU A 1 125 ? 132.865 51.949 13.436 1.00 22.56 110 LEU A O 1
ATOM 776 N N . LEU A 1 126 ? 131.617 50.768 14.900 1.00 24.92 111 LEU A N 1
ATOM 777 C CA . LEU A 1 126 ? 132.615 49.708 14.986 1.00 24.54 111 LEU A CA 1
ATOM 778 C C . LEU A 1 126 ? 132.902 49.109 13.634 1.00 29.30 111 LEU A C 1
ATOM 779 O O . LEU A 1 126 ? 131.986 48.746 12.887 1.00 24.65 111 LEU A O 1
ATOM 784 N N . GLY A 1 127 ? 134.188 49.017 13.314 1.00 21.22 112 GLY A N 1
ATOM 785 C CA . GLY A 1 127 ? 134.585 48.457 12.046 1.00 26.34 112 GLY A CA 1
ATOM 786 C C . GLY A 1 127 ? 134.540 49.407 10.864 1.00 25.94 112 GLY A C 1
ATOM 787 O O . GLY A 1 127 ? 134.788 48.979 9.745 1.00 29.39 112 GLY A O 1
ATOM 788 N N . THR A 1 128 ? 134.209 50.681 11.075 1.00 21.73 113 THR A N 1
ATOM 789 C CA . THR A 1 128 ? 134.196 51.609 9.948 1.00 22.28 113 THR A CA 1
ATOM 790 C C . THR A 1 128 ? 135.633 52.088 9.752 1.00 22.06 113 THR A C 1
ATOM 791 O O . THR A 1 128 ? 136.359 52.274 10.723 1.00 22.11 113 THR A O 1
ATOM 795 N N . VAL A 1 129 ? 136.037 52.297 8.505 1.00 22.80 114 VAL A N 1
ATOM 796 C CA . VAL A 1 129 ? 137.404 52.744 8.236 1.00 20.51 114 VAL A CA 1
ATOM 797 C C . VAL A 1 129 ? 137.583 54.198 8.643 1.00 25.76 114 VAL A C 1
ATOM 798 O O . VAL A 1 129 ? 136.698 55.022 8.401 1.00 22.34 114 VAL A O 1
ATOM 802 N N . ILE A 1 130 ? 138.719 54.497 9.274 1.00 21.44 115 ILE A N 1
ATOM 803 C CA . ILE A 1 130 ? 139.043 55.852 9.709 1.00 16.03 115 ILE A CA 1
ATOM 804 C C . ILE A 1 130 ? 139.692 56.601 8.544 1.00 19.61 115 ILE A C 1
ATOM 805 O O . ILE A 1 130 ? 140.581 56.065 7.872 1.00 20.85 115 ILE A O 1
ATOM 810 N N . GLN A 1 131 ? 139.234 57.828 8.289 1.00 19.22 116 GLN A N 1
ATOM 811 C CA . GLN A 1 131 ? 139.805 58.643 7.212 1.00 20.49 116 GLN A CA 1
ATOM 812 C C . GLN A 1 131 ? 140.651 59.750 7.808 1.00 18.92 116 GLN A C 1
ATOM 813 O O . GLN A 1 131 ? 140.356 60.241 8.894 1.00 18.35 116 GLN A O 1
ATOM 819 N N . TYR A 1 132 ? 141.691 60.166 7.092 1.00 20.04 117 TYR A N 1
ATOM 820 C CA . TYR A 1 132 ? 142.519 61.246 7.606 1.00 15.69 117 TYR A CA 1
ATOM 821 C C . TYR A 1 132 ? 141.660 62.484 7.725 1.00 18.89 117 TYR A C 1
ATOM 822 O O . TYR A 1 132 ? 140.894 62.804 6.810 1.00 18.25 117 TYR A O 1
ATOM 831 N N . GLY A 1 133 ? 141.784 63.162 8.864 1.00 17.56 118 GLY A N 1
ATOM 832 C CA . GLY A 1 133 ? 141.001 64.357 9.123 1.00 20.79 118 GLY A CA 1
ATOM 833 C C . GLY A 1 133 ? 139.892 64.075 10.130 1.00 20.16 118 GLY A C 1
ATOM 834 O O . GLY A 1 133 ? 139.299 64.998 10.711 1.00 21.50 118 GLY A O 1
ATOM 835 N N . ASN A 1 134 ? 139.608 62.794 10.338 1.00 17.65 119 ASN A N 1
ATOM 836 C CA . ASN A 1 134 ? 138.579 62.380 11.288 1.00 19.70 119 ASN A CA 1
ATOM 837 C C . ASN A 1 134 ? 139.032 62.679 12.702 1.00 20.66 119 ASN A C 1
ATOM 838 O O . ASN A 1 134 ? 140.229 62.730 12.988 1.00 20.36 119 ASN A O 1
ATOM 843 N N . VAL A 1 135 ? 138.061 62.840 13.593 1.00 19.30 120 VAL A N 1
ATOM 844 C CA . VAL A 1 135 ? 138.353 63.058 14.995 1.00 19.95 120 VAL A CA 1
ATOM 845 C C . VAL A 1 135 ? 138.202 61.692 15.666 1.00 20.58 120 VAL A C 1
ATOM 846 O O . VAL A 1 135 ? 137.206 60.989 15.455 1.00 21.60 120 VAL A O 1
ATOM 850 N N . ILE A 1 136 ? 139.193 61.315 16.459 1.00 17.87 121 ILE A N 1
ATOM 851 C CA . ILE A 1 136 ? 139.142 60.041 17.178 1.00 20.01 121 ILE A CA 1
ATOM 852 C C . ILE A 1 136 ? 139.568 60.243 18.629 1.00 19.92 121 ILE A C 1
ATOM 853 O O . ILE A 1 136 ? 140.049 61.317 19.017 1.00 19.59 121 ILE A O 1
ATOM 858 N N . GLN A 1 137 ? 139.349 59.216 19.444 1.00 15.72 122 GLN A N 1
ATOM 859 C CA . GLN A 1 137 ? 139.826 59.229 20.820 1.00 16.92 122 GLN A CA 1
ATOM 860 C C . GLN A 1 137 ? 140.668 57.964 20.928 1.00 18.63 122 GLN A C 1
ATOM 861 O O . GLN A 1 137 ? 140.476 57.020 20.149 1.00 23.09 122 GLN A O 1
ATOM 867 N N . LEU A 1 138 ? 141.607 57.961 21.865 1.00 18.49 123 LEU A N 1
ATOM 868 C CA . LEU A 1 138 ? 142.503 56.817 22.059 1.00 18.91 123 LEU A CA 1
ATOM 869 C C . LEU A 1 138 ? 142.325 56.272 23.466 1.00 20.91 123 LEU A C 1
ATOM 870 O O . LEU A 1 138 ? 142.679 56.916 24.445 1.00 22.66 123 LEU A O 1
ATOM 875 N N . LEU A 1 139 ? 141.760 55.077 23.543 1.00 23.77 124 LEU A N 1
ATOM 876 C CA . LEU A 1 139 ? 141.493 54.451 24.833 1.00 23.81 124 LEU A CA 1
ATOM 877 C C . LEU A 1 139 ? 142.624 53.508 25.210 1.00 23.81 124 LEU A C 1
ATOM 878 O O . LEU A 1 139 ? 142.846 52.502 24.542 1.00 25.80 124 LEU A O 1
ATOM 883 N N . HIS A 1 140 ? 143.335 53.853 26.278 1.00 22.12 125 HIS A N 1
ATOM 884 C CA . HIS A 1 140 ? 144.428 53.023 26.778 1.00 25.18 125 HIS A CA 1
ATOM 885 C C . HIS A 1 140 ? 143.700 51.849 27.437 1.00 29.68 125 HIS A C 1
ATOM 886 O O . HIS A 1 140 ? 143.025 52.025 28.445 1.00 31.64 125 HIS A O 1
ATOM 893 N N . LEU A 1 141 ? 143.838 50.666 26.848 1.00 27.64 126 LEU A N 1
ATOM 894 C CA . LEU A 1 141 ? 143.129 49.475 27.305 1.00 26.16 126 LEU A CA 1
ATOM 895 C C . LEU A 1 141 ? 143.401 48.945 28.707 1.00 36.07 126 LEU A C 1
ATOM 896 O O . LEU A 1 141 ? 142.463 48.577 29.422 1.00 34.77 126 LEU A O 1
ATOM 901 N N . LYS A 1 142 ? 144.663 48.908 29.106 1.00 33.83 127 LYS A N 1
ATOM 902 C CA . LYS A 1 142 ? 145.005 48.390 30.428 1.00 41.26 127 LYS A CA 1
ATOM 903 C C . LYS A 1 142 ? 144.344 49.186 31.553 1.00 37.75 127 LYS A C 1
ATOM 904 O O . LYS A 1 142 ? 143.780 48.603 32.481 1.00 38.20 127 LYS A O 1
ATOM 910 N N . SER A 1 143 ? 144.393 50.513 31.456 1.00 37.54 128 SER A N 1
ATOM 911 C CA . SER A 1 143 ? 143.814 51.389 32.474 1.00 36.84 128 SER A CA 1
ATOM 912 C C . SER A 1 143 ? 142.376 51.831 32.173 1.00 37.28 128 SER A C 1
ATOM 913 O O . SER A 1 143 ? 141.690 52.386 33.040 1.00 37.12 128 SER A O 1
ATOM 916 N N . ASN A 1 144 ? 141.924 51.584 30.949 1.00 32.65 129 ASN A N 1
ATOM 917 C CA . ASN A 1 144 ? 140.576 51.957 30.529 1.00 35.11 129 ASN A CA 1
ATOM 918 C C . ASN A 1 144 ? 140.383 53.467 30.637 1.00 28.70 129 ASN A C 1
ATOM 919 O O . ASN A 1 144 ? 139.346 53.938 31.100 1.00 36.47 129 ASN A O 1
ATOM 924 N N . LYS A 1 145 ? 141.380 54.228 30.198 1.00 30.94 130 LYS A N 1
ATOM 925 C CA . LYS A 1 145 ? 141.297 55.685 30.255 1.00 28.45 130 LYS A CA 1
ATOM 926 C C . LYS A 1 145 ? 141.709 56.293 28.913 1.00 26.30 130 LYS A C 1
ATOM 927 O O . LYS A 1 145 ? 142.502 55.701 28.186 1.00 26.57 130 LYS A O 1
ATOM 933 N N . TYR A 1 146 ? 141.179 57.470 28.600 1.00 27.22 131 TYR A N 1
ATOM 934 C CA . TYR A 1 146 ? 141.516 58.139 27.340 1.00 26.73 131 TYR A CA 1
ATOM 935 C C . TYR A 1 146 ? 142.709 59.079 27.451 1.00 24.04 131 TYR A C 1
ATOM 936 O O . TYR A 1 146 ? 142.873 59.781 28.440 1.00 29.72 131 TYR A O 1
ATOM 945 N N . LEU A 1 147 ? 143.532 59.080 26.405 1.00 25.07 132 LEU A N 1
ATOM 946 C CA . LEU A 1 147 ? 144.677 59.966 26.298 1.00 24.85 132 LEU A CA 1
ATOM 947 C C . LEU A 1 147 ? 144.003 61.333 26.196 1.00 27.49 132 LEU A C 1
ATOM 948 O O . LEU A 1 147 ? 143.143 61.533 25.337 1.00 26.45 132 LEU A O 1
ATOM 953 N N . THR A 1 148 ? 144.393 62.277 27.049 1.00 25.33 133 THR A N 1
ATOM 954 C CA . THR A 1 148 ? 143.725 63.568 27.073 1.00 24.16 133 THR A CA 1
ATOM 955 C C . THR A 1 148 ? 144.658 64.763 27.262 1.00 24.52 133 THR A C 1
ATOM 956 O O . THR A 1 148 ? 145.536 64.748 28.122 1.00 30.19 133 THR A O 1
ATOM 960 N N . VAL A 1 149 ? 144.468 65.795 26.447 1.00 26.96 134 VAL A N 1
ATOM 961 C CA . VAL A 1 149 ? 145.270 67.007 26.563 1.00 23.92 134 VAL A CA 1
ATOM 962 C C . VAL A 1 149 ? 144.531 68.009 27.451 1.00 32.92 134 VAL A C 1
ATOM 963 O O . VAL A 1 149 ? 143.320 68.164 27.353 1.00 30.38 134 VAL A O 1
ATOM 967 N N . ASN A 1 150 ? 145.268 68.673 28.336 1.00 31.19 135 ASN A N 1
ATOM 968 C CA . ASN A 1 150 ? 144.677 69.654 29.245 1.00 36.51 135 ASN A CA 1
ATOM 969 C C . ASN A 1 150 ? 145.123 71.044 28.798 1.00 34.26 135 ASN A C 1
ATOM 970 O O . ASN A 1 150 ? 146.209 71.502 29.134 1.00 34.88 135 ASN A O 1
ATOM 975 N N . LYS A 1 151 ? 144.273 71.702 28.019 1.00 38.71 136 LYS A N 1
ATOM 976 C CA . LYS A 1 151 ? 144.573 73.019 27.473 1.00 42.38 136 LYS A CA 1
ATOM 977 C C . LYS A 1 151 ? 144.958 74.079 28.492 1.00 42.40 136 LYS A C 1
ATOM 978 O O . LYS A 1 151 ? 145.658 75.029 28.155 1.00 41.45 136 LYS A O 1
ATOM 984 N N . ARG A 1 152 ? 144.509 73.908 29.730 1.00 42.67 137 ARG A N 1
ATOM 985 C CA . ARG A 1 152 ? 144.781 74.876 30.788 1.00 51.57 137 ARG A CA 1
ATOM 986 C C . ARG A 1 152 ? 145.895 74.478 31.757 1.00 54.08 137 ARG A C 1
ATOM 987 O O . ARG A 1 152 ? 146.084 75.134 32.785 1.00 58.05 137 A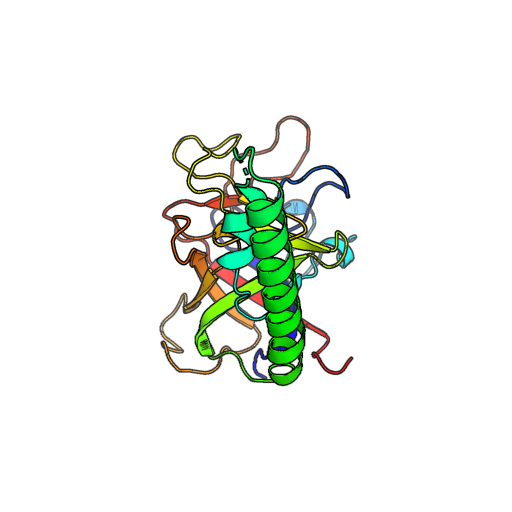RG A O 1
ATOM 995 N N . LEU A 1 153 ? 146.625 73.410 31.452 1.00 44.88 138 LEU A N 1
ATOM 996 C CA . LEU A 1 153 ? 147.700 72.974 32.334 1.00 44.50 138 LEU A CA 1
ATOM 997 C C . LEU A 1 153 ? 149.030 72.776 31.629 1.00 46.36 138 LEU A C 1
ATOM 998 O O . LEU A 1 153 ? 149.108 72.123 30.588 1.00 43.82 138 LEU A O 1
ATOM 1003 N N . PRO A 1 154 ? 150.101 73.347 32.188 1.00 44.90 139 PRO A N 1
ATOM 1004 C CA . PRO A 1 154 ? 151.401 73.166 31.542 1.00 35.52 139 PRO A CA 1
ATOM 1005 C C . PRO A 1 154 ? 151.885 71.750 31.824 1.00 30.91 139 PRO A C 1
ATOM 1006 O O . PRO A 1 154 ? 151.499 71.148 32.833 1.00 30.75 139 PRO A O 1
ATOM 1010 N N . ALA A 1 155 ? 152.708 71.205 30.932 1.00 31.53 140 ALA A N 1
ATOM 1011 C CA . ALA A 1 155 ? 153.238 69.870 31.141 1.00 31.08 140 ALA A CA 1
ATOM 1012 C C . ALA A 1 155 ? 154.071 69.927 32.414 1.00 36.75 140 ALA A C 1
ATOM 1013 O O . ALA A 1 155 ? 154.526 71.001 32.818 1.00 36.30 140 ALA A O 1
ATOM 1015 N N . LEU A 1 156 ? 154.269 68.780 33.047 1.00 34.83 141 LEU A N 1
ATOM 1016 C CA . LEU A 1 156 ? 155.037 68.738 34.284 1.00 38.44 141 LEU A CA 1
ATOM 1017 C C . LEU A 1 156 ? 156.500 69.101 34.080 1.00 43.53 141 LEU A C 1
ATOM 1018 O O . LEU A 1 156 ? 157.086 69.809 34.904 1.00 40.65 141 LEU A O 1
ATOM 1023 N N . LEU A 1 157 ? 157.085 68.641 32.978 1.00 38.39 14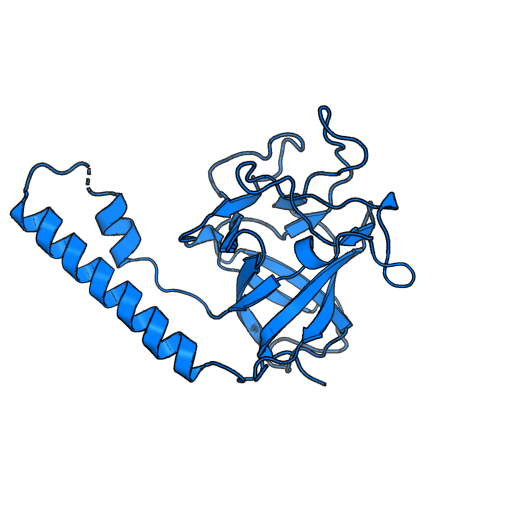2 LEU A N 1
ATOM 1024 C CA . LEU A 1 157 ? 158.499 68.913 32.716 1.00 42.62 142 LEU A CA 1
ATOM 1025 C C . LEU A 1 157 ? 158.790 69.940 31.620 1.00 46.89 142 LEU A C 1
ATOM 1026 O O . LEU A 1 157 ? 159.495 70.922 31.863 1.00 44.41 142 LEU A O 1
ATOM 1031 N N . GLU A 1 158 ? 158.262 69.727 30.418 1.00 37.75 143 GLU A N 1
ATOM 1032 C CA . GLU A 1 158 ? 158.513 70.668 29.328 1.00 42.79 143 GLU A CA 1
ATOM 1033 C C . GLU A 1 158 ? 157.659 71.916 29.497 1.00 47.45 143 GLU A C 1
ATOM 1034 O O . GLU A 1 158 ? 156.451 71.894 29.278 1.00 42.67 143 GLU A O 1
ATOM 1040 N N . LYS A 1 159 ? 158.320 73.007 29.869 1.00 54.53 144 LYS A N 1
ATOM 1041 C CA . LYS A 1 159 ? 157.686 74.294 30.136 1.00 59.21 144 LYS A CA 1
ATOM 1042 C C . LYS A 1 159 ? 156.569 74.830 29.240 1.00 55.15 144 LYS A C 1
ATOM 1043 O O . LYS A 1 159 ? 155.442 75.029 29.704 1.00 56.61 144 LYS A O 1
ATOM 1049 N N . ASN A 1 160 ? 156.879 75.077 27.972 1.00 44.46 145 ASN A N 1
ATOM 1050 C CA . ASN A 1 160 ? 155.905 75.638 27.042 1.00 45.50 145 ASN A CA 1
ATOM 1051 C C . ASN A 1 160 ? 154.927 74.647 26.423 1.00 36.17 145 ASN A C 1
ATOM 1052 O O . ASN A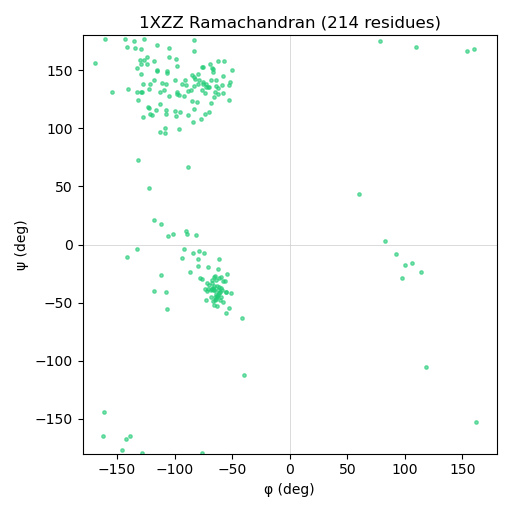 1 160 ? 154.163 75.001 25.519 1.00 35.61 145 ASN A O 1
ATOM 1057 N N . ALA A 1 161 ? 154.944 73.413 26.912 1.00 40.30 146 ALA A N 1
ATOM 1058 C CA . ALA A 1 161 ? 154.033 72.386 26.402 1.00 33.85 146 ALA A CA 1
ATOM 1059 C C . ALA A 1 161 ? 152.837 72.256 27.335 1.00 36.23 146 ALA A C 1
ATOM 1060 O O . ALA A 1 161 ? 152.903 72.648 28.498 1.00 38.16 146 ALA A O 1
ATOM 1062 N N . MET A 1 162 ? 151.743 71.702 26.822 1.00 31.36 147 MET A N 1
ATOM 1063 C CA . MET A 1 162 ? 150.553 71.497 27.630 1.00 29.50 147 MET A CA 1
ATOM 1064 C C . MET A 1 162 ? 150.529 70.056 28.122 1.00 33.02 147 MET A C 1
ATOM 1065 O O . MET A 1 162 ? 151.081 69.152 27.479 1.00 27.61 147 MET A O 1
ATOM 1070 N N . ARG A 1 163 ? 149.875 69.831 29.257 1.00 25.95 148 ARG A N 1
ATOM 1071 C CA . ARG A 1 163 ? 149.872 68.515 29.868 1.00 25.83 148 ARG A CA 1
ATOM 1072 C C . ARG A 1 163 ? 148.991 67.449 29.239 1.00 29.55 148 ARG A C 1
ATOM 1073 O O . ARG A 1 163 ? 147.859 67.708 28.847 1.00 30.74 148 ARG A O 1
ATOM 1081 N N . VAL A 1 164 ? 149.545 66.246 29.148 1.00 29.35 149 VAL A N 1
ATOM 1082 C CA . VAL A 1 164 ? 148.832 65.098 28.618 1.00 28.88 149 VAL A CA 1
ATOM 1083 C C . VAL A 1 164 ? 148.635 64.133 29.775 1.00 33.19 149 VAL A C 1
ATOM 1084 O O . VAL A 1 164 ? 149.577 63.837 30.518 1.00 32.75 149 VAL A O 1
ATOM 1088 N N . THR A 1 165 ? 147.406 63.659 29.939 1.00 29.06 150 THR A N 1
ATOM 1089 C CA . THR A 1 165 ? 147.089 62.729 31.017 1.00 29.52 150 THR A CA 1
ATOM 1090 C C . THR A 1 165 ? 146.113 61.662 30.553 1.00 33.76 150 THR A C 1
ATOM 1091 O O . THR A 1 165 ? 145.558 61.747 29.461 1.00 31.53 150 THR A O 1
ATOM 1095 N N . LEU A 1 166 ? 145.927 60.653 31.394 1.00 27.37 151 LEU A N 1
ATOM 1096 C CA . LEU A 1 166 ? 144.981 59.580 31.139 1.00 30.31 151 LEU A CA 1
ATOM 1097 C C . LEU A 1 166 ? 143.756 59.988 31.942 1.00 35.92 151 LEU A C 1
ATOM 1098 O O . LEU A 1 166 ? 143.873 60.313 33.126 1.00 36.38 151 LEU A O 1
ATOM 1103 N N . ASP A 1 167 ? 142.592 59.991 31.301 1.00 27.51 152 ASP A N 1
ATOM 1104 C CA . ASP A 1 167 ? 141.345 60.386 31.963 1.00 30.28 152 ASP A CA 1
ATOM 1105 C C . ASP A 1 167 ? 140.278 59.346 31.658 1.00 35.24 152 ASP A C 1
ATOM 1106 O O . ASP A 1 167 ? 139.989 59.071 30.494 1.00 33.25 152 ASP A O 1
ATOM 1111 N N . GLU A 1 168 ? 139.679 58.773 32.699 1.00 28.62 153 GLU A N 1
ATOM 1112 C CA . GLU A 1 168 ? 138.671 57.739 32.503 1.00 30.98 153 GLU A CA 1
ATOM 1113 C C . GLU A 1 168 ? 137.497 58.116 31.606 1.00 29.22 153 GLU A C 1
ATOM 1114 O O . GLU A 1 168 ? 137.248 57.449 30.603 1.00 35.15 153 GLU A O 1
ATOM 1120 N N . ALA A 1 169 ? 136.766 59.165 31.967 1.00 31.63 154 ALA A N 1
ATOM 1121 C CA . ALA A 1 169 ? 135.615 59.571 31.174 1.00 33.86 154 ALA A CA 1
ATOM 1122 C C . ALA A 1 169 ? 136.025 60.300 29.905 1.00 31.18 154 ALA A C 1
ATOM 1123 O O . ALA A 1 169 ? 135.317 60.241 28.891 1.00 29.93 154 ALA A O 1
ATOM 1125 N N . GLY A 1 170 ? 137.164 60.982 29.976 1.00 30.97 155 GLY A N 1
ATOM 1126 C CA . GLY A 1 170 ? 137.655 61.755 28.850 1.00 30.13 155 GLY A CA 1
ATOM 1127 C C . GLY A 1 170 ? 136.884 63.061 28.773 1.00 27.78 155 GLY A C 1
ATOM 1128 O O . GLY A 1 170 ? 135.957 63.282 29.553 1.00 30.41 155 GLY A O 1
ATOM 1129 N N . ASN A 1 171 ? 137.276 63.937 27.856 1.00 24.77 156 ASN A N 1
ATOM 1130 C CA . ASN A 1 171 ? 136.597 65.213 27.663 1.00 24.29 156 ASN A CA 1
ATOM 1131 C C . ASN A 1 171 ? 136.972 65.773 26.305 1.00 27.05 156 ASN A C 1
ATOM 1132 O O . ASN A 1 171 ? 137.469 65.023 25.467 1.00 25.77 156 ASN A O 1
ATOM 1137 N N . GLU A 1 172 ? 136.724 67.059 26.054 1.00 23.75 157 GLU A N 1
ATOM 1138 C CA . GLU A 1 172 ? 137.067 67.597 24.728 1.00 24.82 157 GLU A CA 1
ATOM 1139 C C . GLU A 1 172 ? 138.561 67.506 24.455 1.00 23.97 157 GLU A C 1
ATOM 1140 O O . GLU A 1 172 ? 139.002 67.537 23.302 1.00 22.16 157 GLU A O 1
ATOM 1146 N N . GLY A 1 173 ? 139.334 67.396 25.523 1.00 23.72 158 GLY A N 1
ATOM 1147 C CA . GLY A 1 173 ? 140.773 67.271 25.385 1.00 26.63 158 GLY A CA 1
ATOM 1148 C C . GLY A 1 173 ? 141.165 65.886 24.910 1.00 25.43 158 GLY A C 1
ATOM 1149 O O . GLY A 1 173 ? 142.328 65.637 24.609 1.00 25.84 158 GLY A O 1
ATOM 1150 N N . SER A 1 174 ? 140.197 64.975 24.837 1.00 23.96 159 SER A N 1
ATOM 1151 C CA . SER A 1 174 ? 140.479 63.617 24.377 1.00 22.65 159 SER A CA 1
ATOM 1152 C C . SER A 1 174 ? 140.268 63.515 22.874 1.00 21.77 159 SER A C 1
ATOM 1153 O O . SER A 1 174 ? 140.522 62.474 22.290 1.00 20.82 159 SER A O 1
ATOM 1156 N N . TRP A 1 175 ? 139.809 64.597 22.254 1.00 17.60 160 TRP A N 1
ATOM 1157 C CA . TRP A 1 175 ? 139.552 64.595 20.817 1.00 16.32 160 TRP A CA 1
ATOM 1158 C C . TRP A 1 175 ? 140.799 64.907 20.006 1.00 23.13 160 TRP A C 1
ATOM 1159 O O . TRP A 1 175 ? 141.394 65.971 20.209 1.00 21.00 160 TRP A O 1
ATOM 1170 N N . PHE A 1 176 ? 141.173 64.015 19.085 1.00 19.36 161 PHE A N 1
ATOM 1171 C CA . PHE A 1 176 ? 142.331 64.259 18.213 1.00 19.75 161 PHE A CA 1
ATOM 1172 C C . PHE A 1 176 ? 142.004 64.105 16.739 1.00 20.62 161 PHE A C 1
ATOM 1173 O O . PHE A 1 176 ? 141.307 63.166 16.348 1.00 20.57 161 PHE A O 1
ATOM 1181 N N . TYR A 1 177 ? 142.515 65.014 15.909 1.00 20.60 162 TYR A N 1
ATOM 1182 C CA . TYR A 1 177 ? 142.344 64.850 14.473 1.00 19.21 162 TYR A CA 1
ATOM 1183 C C . TYR A 1 177 ? 143.483 63.906 14.124 1.00 20.04 162 TYR A C 1
ATOM 1184 O O . TYR A 1 177 ? 144.582 64.087 14.637 1.00 20.39 162 TYR A O 1
ATOM 1193 N N . ILE A 1 178 ? 143.240 62.897 13.293 1.00 16.88 163 ILE A N 1
ATOM 1194 C CA . ILE A 1 178 ? 144.332 62.018 12.878 1.00 15.47 163 ILE A CA 1
ATOM 1195 C C . ILE A 1 178 ? 144.746 62.548 11.505 1.00 17.47 163 ILE A C 1
ATOM 1196 O O . ILE A 1 178 ? 144.006 62.483 10.522 1.00 20.37 163 ILE A O 1
ATOM 1201 N N . GLN A 1 179 ? 145.941 63.133 11.459 1.00 18.98 164 GLN A N 1
ATOM 1202 C CA . GLN A 1 179 ? 146.421 63.764 10.234 1.00 19.59 164 GLN A CA 1
ATOM 1203 C C . GLN A 1 179 ? 147.649 63.081 9.637 1.00 18.53 164 GLN A C 1
ATOM 1204 O O . GLN A 1 179 ? 148.483 62.537 10.366 1.00 18.59 164 GLN A O 1
ATOM 1210 N N . PRO A 1 180 ? 147.789 63.136 8.304 1.00 18.77 165 PRO A N 1
ATOM 1211 C CA . PRO A 1 180 ? 148.948 62.480 7.677 1.00 20.42 165 PRO A CA 1
ATOM 1212 C C . PRO A 1 180 ? 150.269 63.209 7.889 1.00 24.57 165 PRO A C 1
ATOM 1213 O O . PRO A 1 180 ? 150.366 64.421 7.677 1.00 21.22 165 PRO A O 1
ATOM 1217 N N . PHE A 1 181 ? 151.281 62.467 8.330 1.00 19.31 166 PHE A N 1
ATOM 1218 C CA . PHE A 1 181 ? 152.597 63.061 8.564 1.00 21.28 166 PHE A CA 1
ATOM 1219 C C . PHE A 1 181 ? 153.278 63.336 7.217 1.00 19.75 166 PHE A C 1
ATOM 1220 O O . PHE A 1 181 ? 153.964 64.352 7.055 1.00 23.01 166 PHE A O 1
ATOM 1228 N N . TYR A 1 182 ? 153.091 62.426 6.266 1.00 22.10 167 TYR A N 1
ATOM 1229 C CA . TYR A 1 182 ? 153.656 62.572 4.922 1.00 25.13 167 TYR A CA 1
ATOM 1230 C C . TYR A 1 182 ? 152.547 62.706 3.881 1.00 29.94 167 TYR A C 1
ATOM 1231 O O . TYR A 1 182 ? 151.374 62.510 4.190 1.00 24.24 167 TYR A O 1
ATOM 1240 N N . LYS A 1 183 ? 152.924 63.011 2.641 1.00 28.25 168 LYS A N 1
ATOM 1241 C CA . LYS A 1 183 ? 151.948 63.190 1.564 1.00 29.67 168 LYS A CA 1
ATOM 1242 C C . LYS A 1 183 ? 151.536 61.978 0.737 1.00 29.35 168 LYS A C 1
ATOM 1243 O O . LYS A 1 183 ? 150.845 62.142 -0.270 1.00 33.65 168 LYS A O 1
ATOM 1249 N N . LEU A 1 184 ? 151.927 60.770 1.132 1.00 25.82 169 LEU A N 1
ATOM 1250 C CA . LEU A 1 184 ? 151.525 59.592 0.375 1.00 27.70 169 LEU A CA 1
ATOM 1251 C C . LEU A 1 184 ? 150.003 59.560 0.371 1.00 29.41 169 LEU A C 1
ATOM 1252 O O . LEU A 1 184 ? 149.368 59.184 -0.613 1.00 30.76 169 LEU A O 1
ATOM 1257 N N . ARG A 1 185 ? 149.423 59.958 1.492 1.00 29.67 170 ARG A N 1
ATOM 1258 C CA . ARG A 1 185 ? 147.970 60.003 1.601 1.00 24.56 170 ARG A CA 1
ATOM 1259 C C . ARG A 1 185 ? 147.553 61.375 2.114 1.00 22.60 170 ARG A C 1
ATOM 1260 O O . ARG A 1 185 ? 148.326 62.077 2.764 1.00 22.26 170 ARG A O 1
ATOM 1268 N N . SER A 1 186 ? 146.325 61.764 1.810 1.00 21.84 171 SER A N 1
ATOM 1269 C CA . SER A 1 186 ? 145.861 63.085 2.198 1.00 22.03 171 SER A CA 1
ATOM 1270 C C . SER A 1 186 ? 144.567 63.004 2.977 1.00 21.47 171 SER A C 1
ATOM 1271 O O . SER A 1 186 ? 144.004 61.928 3.174 1.00 20.35 171 SER A O 1
ATOM 1274 N N . ILE A 1 187 ? 144.110 64.166 3.416 1.00 24.44 172 ILE A N 1
ATOM 1275 C CA . ILE A 1 187 ? 142.852 64.285 4.128 1.00 22.44 172 ILE A CA 1
ATOM 1276 C C . ILE A 1 187 ? 141.813 63.593 3.237 1.00 23.28 172 ILE A C 1
ATOM 1277 O O . ILE A 1 187 ? 141.825 63.754 2.003 1.00 22.47 172 ILE A O 1
ATOM 1282 N N . GLY A 1 188 ? 140.930 62.796 3.844 1.00 19.03 173 GLY A N 1
ATOM 1283 C CA . GLY A 1 188 ? 139.927 62.087 3.075 1.00 21.50 173 GLY A CA 1
ATOM 1284 C C . GLY A 1 188 ? 140.303 60.646 2.748 1.00 19.97 173 GLY A C 1
ATOM 1285 O O . GLY A 1 188 ? 139.432 59.789 2.562 1.00 23.65 173 GLY A O 1
ATOM 1286 N N . ASP A 1 189 ? 141.599 60.360 2.642 1.00 18.25 174 ASP A N 1
ATOM 1287 C CA . ASP A 1 189 ? 142.019 58.987 2.370 1.00 19.44 174 ASP A CA 1
ATOM 1288 C C . ASP A 1 189 ? 141.904 58.100 3.614 1.00 20.49 174 ASP A C 1
ATOM 1289 O O . ASP A 1 189 ? 142.018 58.564 4.755 1.00 22.22 174 ASP A O 1
ATOM 1294 N N . SER A 1 190 ? 141.706 56.807 3.393 1.00 21.08 175 SER A N 1
ATOM 1295 C CA . SER A 1 190 ? 141.651 55.876 4.513 1.00 20.72 175 SER A CA 1
ATOM 1296 C C . SER A 1 190 ? 143.057 55.804 5.126 1.00 24.45 175 SER A C 1
ATOM 1297 O O . SER A 1 190 ? 144.063 55.825 4.405 1.00 25.00 175 SER A O 1
ATOM 1300 N N . VAL A 1 191 ? 143.125 55.715 6.445 1.00 21.29 176 VAL A N 1
ATOM 1301 C CA . VAL A 1 191 ? 144.411 55.590 7.132 1.00 20.03 176 VAL A CA 1
ATOM 1302 C C . VAL A 1 191 ? 144.860 54.136 6.938 1.00 24.19 176 VAL A C 1
ATOM 1303 O O . VAL A 1 191 ? 144.074 53.209 7.103 1.00 21.63 176 VAL A O 1
ATOM 1307 N N . VAL A 1 192 ? 146.117 53.950 6.557 1.00 24.82 177 VAL A N 1
ATOM 1308 C CA . VAL A 1 192 ? 146.659 52.610 6.327 1.00 24.38 177 VAL A CA 1
ATOM 1309 C C . VAL A 1 192 ? 147.470 52.156 7.536 1.00 23.26 177 VAL A C 1
ATOM 1310 O O . VAL A 1 192 ? 148.174 52.945 8.150 1.00 23.47 177 VAL A O 1
ATOM 1314 N N . ILE A 1 193 ? 147.368 50.877 7.892 1.00 24.57 178 ILE A N 1
ATOM 1315 C CA . ILE A 1 193 ? 148.137 50.377 9.018 1.00 22.25 178 ILE A CA 1
ATOM 1316 C C . ILE A 1 193 ? 149.628 50.599 8.760 1.00 22.31 178 ILE A C 1
ATOM 1317 O O . ILE A 1 193 ? 150.110 50.352 7.657 1.00 24.29 178 ILE A O 1
ATOM 1322 N N . GLY A 1 194 ? 150.353 51.052 9.779 1.00 22.33 179 GLY A N 1
ATOM 1323 C CA . GLY A 1 194 ? 151.769 51.314 9.612 1.00 23.69 179 GLY A CA 1
ATOM 1324 C C . GLY A 1 194 ? 152.045 52.753 9.219 1.00 26.84 179 GLY A C 1
ATOM 1325 O O . GLY A 1 194 ? 153.195 53.178 9.173 1.00 24.70 179 GLY A O 1
ATOM 1326 N N . ASP A 1 195 ? 150.992 53.510 8.924 1.00 23.68 180 ASP A N 1
ATOM 1327 C CA . ASP A 1 195 ? 151.154 54.912 8.556 1.00 20.90 180 ASP A CA 1
ATOM 1328 C C . ASP A 1 195 ? 151.667 55.753 9.719 1.00 23.66 180 ASP A C 1
ATOM 1329 O O . ASP A 1 195 ? 151.398 55.458 10.882 1.00 22.36 180 ASP A O 1
ATOM 1334 N N . LYS A 1 196 ? 152.435 56.792 9.394 1.00 23.87 181 LYS A N 1
ATOM 1335 C CA . LYS A 1 196 ? 152.942 57.716 10.402 1.00 21.14 181 LYS A CA 1
ATOM 1336 C C . LYS A 1 196 ? 151.956 58.878 10.401 1.00 21.56 181 LYS A C 1
ATOM 1337 O O . LYS A 1 196 ? 151.654 59.454 9.339 1.00 21.28 181 LYS A O 1
ATOM 1343 N N . VAL A 1 197 ? 151.461 59.224 11.582 1.00 20.39 182 VAL A N 1
ATOM 1344 C CA . VAL A 1 197 ? 150.467 60.277 11.670 1.00 16.50 182 VAL A CA 1
ATOM 1345 C C . VAL A 1 197 ? 150.796 61.350 12.683 1.00 16.55 182 VAL A C 1
ATOM 1346 O O . VAL A 1 197 ? 151.715 61.209 13.493 1.00 18.74 182 VAL A O 1
ATOM 1350 N N . VAL A 1 198 ? 150.023 62.435 12.604 1.00 16.77 183 VAL A N 1
ATOM 1351 C CA . VAL A 1 198 ? 150.095 63.514 13.567 1.00 17.72 183 VAL A CA 1
ATOM 1352 C C . VAL A 1 198 ? 148.778 63.393 14.352 1.00 15.67 183 VAL A C 1
ATOM 1353 O O . VAL A 1 198 ? 147.708 63.222 13.758 1.00 20.08 183 VAL A O 1
ATOM 1357 N N . LEU A 1 199 ? 148.861 63.456 15.675 1.00 16.98 184 LEU A N 1
ATOM 1358 C CA . LEU A 1 199 ? 147.667 63.375 16.534 1.00 17.70 184 LEU A CA 1
ATOM 1359 C C . LEU A 1 199 ? 147.530 64.793 17.052 1.00 17.40 184 LEU A C 1
ATOM 1360 O O . LEU A 1 199 ? 148.222 65.216 17.989 1.00 19.94 184 LEU A O 1
ATOM 1365 N N . ASN A 1 200 ? 146.611 65.512 16.414 1.00 19.83 185 ASN A N 1
ATOM 1366 C CA . ASN A 1 200 ? 146.399 66.931 16.665 1.00 21.43 185 ASN A CA 1
ATOM 1367 C C . ASN A 1 200 ? 145.107 67.212 17.434 1.00 19.71 185 ASN A C 1
ATOM 1368 O O . ASN A 1 200 ? 144.028 67.027 16.903 1.00 20.12 185 ASN A O 1
ATOM 1373 N N . PRO A 1 201 ? 145.215 67.679 18.683 1.00 21.45 186 PRO A N 1
ATOM 1374 C CA . PRO A 1 201 ? 144.017 67.976 19.483 1.00 24.67 186 PRO A CA 1
ATOM 1375 C C . PRO A 1 201 ? 143.084 68.888 18.710 1.00 30.16 186 PRO A C 1
ATOM 1376 O O . PRO A 1 201 ? 143.514 69.822 18.026 1.00 26.25 186 PRO A O 1
ATOM 1380 N N . VAL A 1 202 ? 141.794 68.620 18.816 1.00 20.44 187 VAL A N 1
ATOM 1381 C CA . VAL A 1 202 ? 140.830 69.429 18.107 1.00 22.10 187 VAL A CA 1
ATOM 1382 C C . VAL A 1 202 ? 140.828 70.872 18.599 1.00 28.70 187 VAL A C 1
ATOM 1383 O O . VAL A 1 202 ? 140.842 71.803 17.796 1.00 28.81 187 VAL A O 1
ATOM 1387 N N . ASN A 1 203 ? 140.811 71.066 19.909 1.00 27.18 188 ASN A N 1
ATOM 1388 C CA . ASN A 1 203 ? 140.827 72.427 20.425 1.00 33.09 188 ASN A CA 1
ATOM 1389 C C . ASN A 1 203 ? 141.687 72.577 21.668 1.00 36.20 188 ASN A C 1
ATOM 1390 O O . ASN A 1 203 ? 141.995 73.693 22.089 1.00 36.77 188 ASN A O 1
ATOM 1395 N N . ALA A 1 204 ? 142.104 71.449 22.229 1.00 35.58 189 ALA A N 1
ATOM 1396 C CA . ALA A 1 204 ? 142.893 71.447 23.447 1.00 32.35 189 ALA A CA 1
ATOM 1397 C C . ALA A 1 204 ? 144.294 72.031 23.313 1.00 40.97 189 ALA A C 1
ATOM 1398 O O . ALA A 1 204 ? 144.816 72.598 24.265 1.00 45.70 189 ALA A O 1
ATOM 1400 N N . GLY A 1 205 ? 144.900 71.905 22.142 1.00 36.73 190 GLY A N 1
ATOM 1401 C CA . GLY A 1 205 ? 146.242 72.417 21.979 1.00 37.70 190 GLY A CA 1
ATOM 1402 C C . GLY A 1 205 ? 146.971 71.845 20.787 1.00 30.46 190 GLY A C 1
ATOM 1403 O O . GLY A 1 205 ? 146.349 71.443 19.813 1.00 28.70 190 GLY A O 1
ATOM 1404 N N . GLN A 1 206 ? 148.298 71.809 20.883 1.00 31.23 191 GLN A N 1
ATOM 1405 C CA . GLN A 1 206 ? 149.178 71.339 19.821 1.00 27.66 191 GLN A CA 1
ATOM 1406 C C . GLN A 1 206 ? 149.388 69.819 19.742 1.00 19.68 191 GLN A C 1
ATOM 1407 O O . GLN A 1 206 ? 149.058 69.079 20.671 1.00 22.90 191 GLN A O 1
ATOM 1413 N N . PRO A 1 207 ? 149.959 69.334 18.627 1.00 24.38 192 PRO A N 1
ATOM 1414 C CA . PRO A 1 207 ? 150.188 67.894 18.467 1.00 25.14 192 PRO A CA 1
ATOM 1415 C C . PRO A 1 207 ? 150.882 67.164 19.604 1.00 26.92 192 PRO A C 1
ATOM 1416 O O . PRO A 1 207 ? 151.701 67.725 20.333 1.00 23.27 192 PRO A O 1
ATOM 1420 N N . LEU A 1 208 ? 150.534 65.883 19.723 1.00 21.85 193 LEU A N 1
ATOM 1421 C CA . LEU A 1 208 ? 151.079 64.990 20.722 1.00 20.17 193 LEU A CA 1
ATOM 1422 C C . LEU A 1 208 ? 152.571 64.911 20.427 1.00 25.59 193 LEU A C 1
ATOM 1423 O O . LEU A 1 208 ? 152.971 64.644 19.298 1.00 23.46 193 LEU A O 1
ATOM 1428 N N . HIS A 1 209 ? 153.375 65.123 21.462 1.00 23.07 194 HIS A N 1
ATOM 1429 C CA . HIS A 1 209 ? 154.827 65.184 21.334 1.00 28.03 194 HIS A CA 1
ATOM 1430 C C . HIS A 1 209 ? 155.581 64.180 22.193 1.00 26.94 194 HIS A C 1
ATOM 1431 O O . HIS A 1 209 ? 155.278 63.998 23.373 1.00 26.69 194 HIS A O 1
ATOM 1438 N N . ALA A 1 210 ? 156.561 63.510 21.591 1.00 26.80 195 ALA A N 1
ATOM 1439 C CA . ALA A 1 210 ? 157.393 62.566 22.328 1.00 27.89 195 ALA A CA 1
ATOM 1440 C C . ALA A 1 210 ? 158.617 63.403 22.684 1.00 27.47 195 ALA A C 1
ATOM 1441 O O . ALA A 1 210 ? 159.495 63.629 21.845 1.00 29.26 195 ALA A O 1
ATOM 1443 N N . SER A 1 211 ? 158.664 63.899 23.913 1.00 28.38 196 SER A N 1
ATOM 1444 C CA . SER A 1 211 ? 159.776 64.755 24.311 1.00 30.38 196 SER A CA 1
ATOM 1445 C C . SER A 1 211 ? 160.994 63.967 24.744 1.00 29.03 196 SER A C 1
ATOM 1446 O O . SER A 1 211 ? 160.970 62.738 24.806 1.00 33.65 196 SER A O 1
ATOM 1449 N N . SER A 1 212 ? 162.063 64.697 25.036 1.00 34.62 197 SER A N 1
ATOM 1450 C CA . SER A 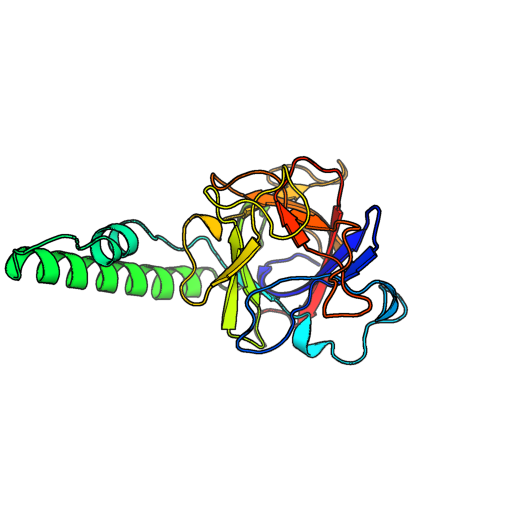1 212 ? 163.298 64.090 25.491 1.00 36.44 197 SER A CA 1
ATOM 1451 C C . SER A 1 212 ? 163.513 64.477 26.947 1.00 38.94 197 SER A C 1
ATOM 1452 O O . SER A 1 212 ? 164.620 64.365 27.477 1.00 44.15 197 SER A O 1
ATOM 1455 N N . HIS A 1 213 ? 162.437 64.934 27.586 1.00 34.55 198 HIS A N 1
ATOM 1456 C CA . HIS A 1 213 ? 162.467 65.325 28.991 1.00 39.40 198 HIS A CA 1
ATOM 1457 C C . HIS A 1 213 ? 162.267 64.067 29.826 1.00 37.27 198 HIS A C 1
ATOM 1458 O O . HIS A 1 213 ? 161.161 63.531 29.922 1.00 37.90 198 HIS A O 1
ATOM 1465 N N . GLN A 1 214 ? 163.354 63.595 30.429 1.00 36.53 199 GLN A N 1
ATOM 1466 C CA . GLN A 1 214 ? 163.326 62.380 31.229 1.00 38.88 199 GLN A CA 1
ATOM 1467 C C . GLN A 1 214 ? 162.681 62.584 32.600 1.00 39.49 199 GLN A C 1
ATOM 1468 O O . GLN A 1 214 ? 162.880 63.617 33.239 1.00 33.44 199 GLN A O 1
ATOM 1474 N N . LEU A 1 215 ? 161.893 61.605 33.040 1.00 40.59 200 LEU A N 1
ATOM 1475 C CA . LEU A 1 215 ? 161.238 61.698 34.340 1.00 36.95 200 LEU A CA 1
ATOM 1476 C C . LEU A 1 215 ? 162.276 61.506 35.439 1.00 42.90 200 LEU A C 1
ATOM 1477 O O . LEU A 1 215 ? 163.118 60.615 35.359 1.00 46.24 200 LEU A O 1
ATOM 1482 N N . VAL A 1 216 ? 162.215 62.347 36.462 1.00 46.11 201 VAL A N 1
ATOM 1483 C CA . VAL A 1 216 ? 163.165 62.250 37.561 1.00 53.23 201 VAL A CA 1
ATOM 1484 C C . VAL A 1 216 ? 162.964 60.950 38.329 1.00 52.84 201 VAL A C 1
ATOM 1485 O O . VAL A 1 216 ? 163.907 60.191 38.545 1.00 55.53 201 VAL A O 1
ATOM 1489 N N . ASP A 1 217 ? 161.724 60.703 38.732 1.00 56.45 202 ASP A N 1
ATOM 1490 C CA . ASP A 1 217 ? 161.368 59.510 39.491 1.00 59.97 202 ASP A CA 1
ATOM 1491 C C . ASP A 1 217 ? 161.623 58.205 38.745 1.00 61.97 202 ASP A C 1
ATOM 1492 O O . ASP A 1 217 ? 162.022 57.210 39.346 1.00 66.32 202 ASP A O 1
ATOM 1497 N N . ASN A 1 218 ? 161.399 58.205 37.436 1.00 62.82 203 ASN A N 1
ATOM 1498 C CA . ASN A 1 218 ? 161.596 56.999 36.644 1.00 62.28 203 ASN A CA 1
ATOM 1499 C C . ASN A 1 218 ? 162.859 57.028 35.790 1.00 66.50 203 ASN A C 1
ATOM 1500 O O . ASN A 1 218 ? 163.500 58.068 35.661 1.00 68.33 203 ASN A O 1
ATOM 1505 N N . PRO A 1 219 ? 163.234 55.879 35.198 1.00 69.18 204 PRO A N 1
ATOM 1506 C CA . PRO A 1 219 ? 164.433 55.766 34.357 1.00 68.65 204 PRO A CA 1
ATOM 1507 C C . PRO A 1 219 ? 164.723 56.960 33.411 1.00 66.19 204 PRO A C 1
ATOM 1508 O O . PRO A 1 219 ? 165.038 58.035 33.925 1.00 71.69 204 PRO A O 1
ATOM 1512 N N . GLY A 1 220 ? 164.645 56.850 32.080 1.00 59.55 205 GLY A N 1
ATOM 1513 C CA . GLY A 1 220 ? 164.282 55.650 31.349 1.00 54.13 205 GLY A CA 1
ATOM 1514 C C . GLY A 1 220 ? 162.965 55.913 30.656 1.00 50.04 205 GLY A C 1
ATOM 1515 O O . GLY A 1 220 ? 162.620 55.278 29.658 1.00 52.15 205 GLY A O 1
ATOM 1516 N N . CYS A 1 221 ? 162.228 56.869 31.204 1.00 42.72 206 CYS A N 1
ATOM 1517 C CA . CYS A 1 221 ? 160.939 57.264 30.663 1.00 42.58 206 CYS A CA 1
ATOM 1518 C C . CYS A 1 221 ? 160.976 58.740 30.300 1.00 44.27 206 CYS A C 1
ATOM 1519 O O . CYS A 1 221 ? 161.524 59.561 31.043 1.00 42.54 206 CYS A O 1
ATOM 1522 N N . ASN A 1 222 ? 160.403 59.072 29.149 1.00 30.08 207 ASN A N 1
ATOM 1523 C CA . ASN A 1 222 ? 160.366 60.448 28.707 1.00 29.29 207 ASN A CA 1
ATOM 1524 C C . ASN A 1 222 ? 158.922 60.910 28.584 1.00 29.21 207 ASN A C 1
ATOM 1525 O O . ASN A 1 222 ? 158.046 60.169 28.136 1.00 28.70 207 ASN A O 1
ATOM 1530 N N . GLU A 1 223 ? 158.702 62.152 28.978 1.00 27.38 208 GLU A N 1
ATOM 1531 C CA . GLU A 1 223 ? 157.390 62.768 28.965 1.00 31.40 208 GLU A CA 1
ATOM 1532 C C . GLU A 1 223 ? 156.738 62.939 27.591 1.00 30.60 208 GLU A C 1
ATOM 1533 O O . GLU A 1 223 ? 157.384 63.348 26.621 1.00 32.10 208 GLU A O 1
ATOM 1539 N N . VAL A 1 224 ? 155.449 62.616 27.531 1.00 34.72 209 VAL A N 1
ATOM 1540 C CA . VAL A 1 224 ? 154.650 62.816 26.327 1.00 29.20 209 VAL A CA 1
ATOM 1541 C C . VAL A 1 224 ? 153.819 64.036 26.712 1.00 27.12 209 VAL A C 1
ATOM 1542 O O . VAL A 1 224 ? 153.217 64.051 27.782 1.00 26.94 209 VAL A O 1
ATOM 1546 N N . ASN A 1 225 ? 153.818 65.067 25.874 1.00 26.32 210 ASN A N 1
ATOM 1547 C CA . ASN A 1 225 ? 153.044 66.264 26.156 1.00 31.18 210 ASN A CA 1
ATOM 1548 C C . ASN A 1 225 ? 152.437 66.804 24.871 1.00 25.69 210 ASN A C 1
ATOM 1549 O O . ASN A 1 225 ? 152.423 66.114 23.852 1.00 24.89 210 ASN A O 1
ATOM 1554 N N . SER A 1 226 ? 151.927 68.026 24.924 1.00 25.74 211 SER A N 1
ATOM 1555 C CA . SER A 1 226 ? 151.290 68.653 23.771 1.00 24.98 211 SER A CA 1
ATOM 1556 C C . SER A 1 226 ? 152.001 69.961 23.446 1.00 27.37 211 SER A C 1
ATOM 1557 O O . SER A 1 226 ? 152.000 70.878 24.258 1.00 29.60 211 SER A O 1
ATOM 1560 N N . VAL A 1 227 ? 152.601 70.048 22.256 1.00 26.20 212 VAL A N 1
ATOM 1561 C CA . VAL A 1 227 ? 153.311 71.261 21.835 1.00 25.61 212 VAL A CA 1
ATOM 1562 C C . VAL A 1 227 ? 153.652 71.181 20.339 1.00 30.56 212 VAL A C 1
ATOM 1563 O O . VAL A 1 227 ? 153.710 70.087 19.789 1.00 27.76 212 VAL A O 1
ATOM 1567 N N . ASN A 1 228 ? 153.844 72.331 19.684 1.00 28.61 213 ASN A N 1
ATOM 1568 C CA . ASN A 1 228 ? 154.215 72.356 18.265 1.00 31.54 213 ASN A CA 1
ATOM 1569 C C . ASN A 1 228 ? 155.440 71.461 18.152 1.00 25.59 213 ASN A C 1
ATOM 1570 O O . ASN A 1 228 ? 156.431 71.688 18.838 1.00 29.82 213 ASN A O 1
ATOM 1575 N N . CYS A 1 229 ? 155.389 70.458 17.284 1.00 25.65 214 CYS A N 1
ATOM 1576 C CA . CYS A 1 229 ? 156.523 69.545 17.162 1.00 24.33 214 CYS A CA 1
ATOM 1577 C C . CYS A 1 229 ? 156.509 68.781 15.850 1.00 21.76 214 CYS A C 1
ATOM 1578 O O . CYS A 1 229 ? 155.583 68.917 15.059 1.00 26.12 214 CYS A O 1
ATOM 1581 N N . ASN A 1 230 ? 157.548 67.973 15.625 1.00 21.17 215 ASN A N 1
ATOM 1582 C CA . ASN A 1 230 ? 157.634 67.191 14.404 1.00 23.27 215 ASN A CA 1
ATOM 1583 C C . ASN A 1 230 ? 157.627 65.691 14.672 1.00 25.84 215 ASN A C 1
ATOM 1584 O O . ASN A 1 230 ? 158.069 64.904 13.850 1.00 22.81 215 ASN A O 1
ATOM 1589 N N . THR A 1 231 ? 157.124 65.304 15.838 1.00 21.82 216 THR A N 1
ATOM 1590 C CA . THR A 1 231 ? 157.027 63.890 16.185 1.00 21.82 216 THR A CA 1
ATOM 1591 C C . THR A 1 231 ? 156.052 63.211 15.219 1.00 23.31 216 THR A C 1
ATOM 1592 O O . THR A 1 231 ? 155.043 63.804 14.839 1.00 23.50 216 THR A O 1
ATOM 1596 N N . SER A 1 232 ? 156.356 61.977 14.818 1.00 22.20 217 SER A N 1
ATOM 1597 C CA . SER A 1 232 ? 155.440 61.216 13.985 1.00 24.29 217 SER A CA 1
ATOM 1598 C C . SER A 1 232 ? 155.020 60.017 14.849 1.00 19.38 217 SER A C 1
ATOM 1599 O O . SER A 1 232 ? 155.769 59.561 15.729 1.00 21.54 217 SER A O 1
ATOM 1602 N N . TRP A 1 233 ? 153.808 59.532 14.625 1.00 22.06 218 TRP A N 1
ATOM 1603 C CA . TRP A 1 233 ? 153.316 58.398 15.398 1.00 18.82 218 TRP A CA 1
ATOM 1604 C C . TRP A 1 233 ? 152.934 57.300 14.421 1.00 18.99 218 TRP A C 1
ATOM 1605 O O . TRP A 1 233 ? 152.060 57.485 13.590 1.00 18.57 218 TRP A O 1
ATOM 1616 N N . LYS A 1 234 ? 153.607 56.161 14.524 1.00 20.49 219 LYS A N 1
ATOM 1617 C CA . LYS A 1 234 ? 153.336 55.064 13.626 1.00 22.65 219 LYS A CA 1
ATOM 1618 C C . LYS A 1 234 ? 152.285 54.177 14.263 1.00 23.16 219 LYS A C 1
ATOM 1619 O O . LYS A 1 234 ? 152.415 53.768 15.414 1.00 23.28 219 LYS A O 1
ATOM 1625 N N . ILE A 1 235 ? 151.228 53.912 13.508 1.00 24.23 220 ILE A N 1
ATOM 1626 C CA . ILE A 1 235 ? 150.131 53.098 13.997 1.00 27.69 220 ILE A CA 1
ATOM 1627 C C . ILE A 1 235 ? 150.438 51.649 13.694 1.00 30.70 220 ILE A C 1
ATOM 1628 O O . ILE A 1 235 ? 150.459 51.233 12.538 1.00 41.18 220 ILE A O 1
ATOM 1633 N N . VAL A 1 236 ? 150.683 50.887 14.751 1.00 25.71 221 VAL A N 1
ATOM 1634 C CA . VAL A 1 236 ? 151.013 49.474 14.613 1.00 25.05 221 VAL A CA 1
ATOM 1635 C C . VAL A 1 236 ? 149.822 48.644 15.075 1.00 30.34 221 VAL A C 1
ATOM 1636 O O . VAL A 1 236 ? 149.451 48.679 16.249 1.00 27.31 221 VAL A O 1
ATOM 1640 N N . LEU A 1 237 ? 149.243 47.905 14.135 1.00 28.12 222 LEU A N 1
ATOM 1641 C CA . LEU A 1 237 ? 148.063 47.083 14.389 1.00 30.35 222 LEU A CA 1
ATOM 1642 C C . LEU A 1 237 ? 148.391 45.884 15.250 1.00 31.60 222 LEU A C 1
ATOM 1643 O O . LEU A 1 237 ? 149.396 45.199 15.034 1.00 29.67 222 LEU A O 1
ATOM 1648 N N . PHE A 1 238 ? 147.534 45.630 16.227 1.00 29.01 223 PHE A N 1
ATOM 1649 C CA . PHE A 1 238 ? 147.730 44.477 17.072 1.00 30.39 223 PHE A CA 1
ATOM 1650 C C . PHE A 1 238 ? 146.576 43.513 16.950 1.00 33.09 223 PHE A C 1
ATOM 1651 O O . PHE A 1 238 ? 146.776 42.301 16.911 1.00 36.46 223 PHE A O 1
ATOM 1659 N N . LEU A 1 239 ? 145.365 44.050 16.876 1.00 31.19 224 LEU A N 1
ATOM 1660 C CA . LEU A 1 239 ? 144.190 43.202 16.747 1.00 28.97 224 LEU A CA 1
ATOM 1661 C C . LEU A 1 239 ? 143.051 43.946 16.062 1.00 32.66 224 LEU A C 1
ATOM 1662 O O . LEU A 1 239 ? 142.719 45.076 16.438 1.00 28.04 224 LEU A O 1
ATOM 1667 N N . GLU A 1 240 ? 142.458 43.307 15.059 1.00 30.19 225 GLU A N 1
ATOM 1668 C CA . GLU A 1 240 ? 141.341 43.894 14.329 1.00 34.10 225 GLU A CA 1
ATOM 1669 C C . GLU A 1 240 ? 140.145 43.993 15.266 1.00 37.46 225 GLU A C 1
ATOM 1670 O O . GLU A 1 240 ? 139.975 43.184 16.185 1.00 30.88 225 GLU A O 1
ATOM 1676 N N . HIS A 1 241 ? 139.302 44.984 15.012 1.00 28.58 226 HIS A N 1
ATOM 1677 C CA . HIS A 1 241 ? 138.143 45.247 15.849 1.00 24.53 226 HIS A CA 1
ATOM 1678 C C . HIS A 1 241 ? 137.196 44.101 16.188 1.00 34.17 226 HIS A C 1
ATOM 1679 O O . HIS A 1 241 ? 136.731 44.006 17.318 1.00 33.84 226 HIS A O 1
ATOM 1686 N N . HIS A 1 242 ? 136.883 43.252 15.218 1.00 36.24 227 HIS A N 1
ATOM 1687 C CA . HIS A 1 242 ? 135.920 42.186 15.484 1.00 46.92 227 HIS A CA 1
ATOM 1688 C C . HIS A 1 242 ? 136.309 41.187 16.566 1.00 47.71 227 HIS A C 1
ATOM 1689 O O . HIS A 1 242 ? 135.467 40.414 17.027 1.00 50.83 227 HIS A O 1
ATOM 1696 N N . HIS A 1 243 ? 137.571 41.215 16.985 1.00 44.30 228 HIS A N 1
ATOM 1697 C CA . HIS A 1 243 ? 138.065 40.303 18.020 1.00 48.24 228 HIS A CA 1
ATOM 1698 C C . HIS A 1 243 ? 137.852 40.842 19.440 1.00 51.07 228 HIS A C 1
ATOM 1699 O O . HIS A 1 243 ? 137.150 41.838 19.653 1.00 49.54 228 HIS A O 1
#

Nearest PDB structures (foldseek):
  1xzz-assembly1_A  TM=1.005E+00  e=3.072E-44  Mus musculus
  3uj0-assembly2_B  TM=9.941E-01  e=1.229E-35  Rattus norvegicus
  5gug-assembly1_A  TM=9.922E-01  e=3.060E-35  Mus musculus
  7t3p-assembly1_A  TM=9.881E-01  e=2.014E-33  Homo sapiens
  8tk8-assembly1_A  TM=9.877E-01  e=4.753E-33  Homo sapiens

Organism: Mus musculus (NCBI:txid10090)

Foldseek 3Di:
DFDFQQFKWFKWKDAPATATWFDDDLPFFFIWGFRVQAHDVGHHPPCLRRIKGKFADADCVLVVCLVVPVDDDPVVNVVSVVVRVVRVVVRVVVRVVRAPPFDFQQGKIFIQRPVNQFTWFWALPAADPFDGVFTHITTHNVYHLRRIWGWAALDVPDHGGHGHHAFGWTWTARPPSAATWDRDPDDDPVDDRITGITGDHGSMIITIHTDGGRVD

Solvent-accessible surface area: 11046 Å² total; per-residue (Å²): 110,97,0,37,12,3,1,26,0,0,3,13,0,53,37,96,12,68,0,8,0,4,4,38,37,105,137,38,61,54,3,0,0,37,52,159,45,9,50,71,137,96,78,13,214,87,29,166,5,2,27,1,64,4,16,12,74,14,85,6,83,18,9,116,98,47,111,154,32,134,42,141,70,68,98,76,60,89,136,18,80,110,38,4,53,106,18,110,118,89,10,88,58,47,31,150,135,70,90,23,56,58,2,82,5,26,58,30,1,0,1,22,0,54,74,15,84,42,33,0,0,3,34,133,202,68,78,8,94,61,30,172,131,3,40,60,6,16,9,50,124,51,1,43,63,5,0,28,0,74,2,48,33,58,121,194,150,69,62,115,38,59,35,0,35,38,22,16,60,0,28,3,32,5,37,74,3,25,64,18,1,25,1,0,65,72,104,7,140,92,41,90,11,2,13,14,3,0,2,24,110,39,133,10,3,1,51,3,40,58,115,75,78,56,117,134

Sequence (216 aa):
SFLHIGDICSLYAEGSTNGFISTLGLVDDRCVVQPEAGDLNNPPKKFRDCLFKLCPMNRYSAQKQFWKASTTDAVLLNKLHHAADLEKKQNETENRKLLGTVIQYGNVIQLLHLKSNKYLTVNKRLPALLEKNAMRVTLDEAGNEGSWFYIQPFYKLRSIGDSVVIGDKVVLNPVNAGQPLHASSHQLVDNPGCNEVNSVNCNTSWKIVLFLEHHH

B-factor: mean 36.17, std 13.55, range [15.47, 83.31]